Protein AF-A0A482VIM5-F1 (afdb_monomer)

Solvent-accessible surface area (backbone atoms only — not comparable to full-atom values): 12472 Å² total; per-residue (Å²): 86,72,66,70,59,47,51,58,53,45,69,74,50,51,94,56,91,56,100,85,61,50,75,65,53,58,56,48,36,34,55,45,54,33,49,38,37,77,67,70,37,64,75,55,42,55,53,26,41,55,45,48,52,31,32,75,70,68,77,38,84,63,56,76,77,43,42,52,31,30,50,25,32,35,23,46,75,50,45,68,68,40,47,54,51,49,51,51,49,38,73,69,46,85,52,65,69,57,31,55,44,42,51,36,24,53,22,47,41,76,51,66,70,57,40,52,50,49,51,56,47,28,73,33,93,90,32,56,78,85,51,22,50,52,25,42,45,32,21,25,76,39,79,70,30,25,59,50,39,37,51,52,45,63,79,40,36,68,61,49,60,74,74,33,68,54,70,63,37,39,50,40,50,36,57,47,57,27,82,45,54,36,64,70,56,25,52,51,55,50,52,54,55,73,78,46,93,49,88,79,32,58,70,46,52,53,51,16,37,51,41,6,46,51,40,25,54,48,49,70,71,42,46,66,63,52,49,56,52,54,76,74,85

InterPro domains:
  IPR024571 ERAP1-like C-terminal domain [PF11838] (1-213)
  IPR050344 Peptidase M1 family aminopeptidases [PTHR11533] (1-230)

Nearest PDB structures (foldseek):
  8sw1-assembly1_A  TM=9.736E-01  e=1.780E-15  Homo sapiens
  7u0l-assembly1_A  TM=8.927E-01  e=1.364E-09  Canis lupus familiaris
  5lg6-assembly1_A  TM=8.865E-01  e=4.989E-09  Sus scrofa
  6u7g-assembly2_B  TM=9.019E-01  e=1.020E-08  Homo sapiens
  7vpq-assembly3_E  TM=8.881E-01  e=8.532E-09  Homo sapiens

Organism: Asbolus verrucosus (NCBI:txid1661398)

Structure (mmCIF, N/CA/C/O backbone):
data_AF-A0A482VIM5-F1
#
_entry.id   AF-A0A482VIM5-F1
#
loop_
_atom_site.group_PDB
_atom_site.id
_atom_site.type_symbol
_atom_site.label_atom_id
_atom_site.label_alt_id
_atom_site.label_comp_id
_atom_site.label_asym_id
_atom_site.label_entity_id
_atom_site.label_seq_id
_atom_site.pdbx_PDB_ins_code
_atom_site.Cartn_x
_atom_site.Cartn_y
_atom_site.Cartn_z
_atom_site.occupancy
_atom_site.B_iso_or_equiv
_atom_site.auth_seq_id
_atom_site.auth_comp_id
_atom_site.auth_asym_id
_atom_site.auth_atom_id
_atom_site.pdbx_PDB_model_num
ATOM 1 N N . TYR A 1 1 ? -5.470 18.046 -13.014 1.00 89.88 1 TYR A N 1
ATOM 2 C CA . TYR A 1 1 ? -4.361 18.569 -12.188 1.00 89.88 1 TYR A CA 1
ATOM 3 C C . TYR A 1 1 ? -3.073 17.710 -12.071 1.00 89.88 1 TYR A C 1
ATOM 5 O O . TYR A 1 1 ? -2.150 17.946 -12.843 1.00 89.88 1 TYR A O 1
ATOM 13 N N . GLN A 1 2 ? -2.940 16.724 -11.155 1.00 92.69 2 GLN A N 1
ATOM 14 C CA . GLN A 1 2 ? -1.627 16.125 -10.770 1.00 92.69 2 GLN A CA 1
ATOM 15 C C . GLN A 1 2 ? -0.789 15.551 -11.933 1.00 92.69 2 GLN A C 1
ATOM 17 O O . GLN A 1 2 ? 0.408 15.835 -12.012 1.00 92.69 2 GLN A O 1
ATOM 22 N N . LYS A 1 3 ? -1.408 14.810 -12.871 1.00 92.50 3 LYS A N 1
ATOM 23 C CA . LYS A 1 3 ? -0.716 14.275 -14.065 1.00 92.50 3 LYS A CA 1
ATOM 24 C C . LYS A 1 3 ? 0.039 15.369 -14.827 1.00 92.50 3 LYS A C 1
ATOM 26 O O . LYS A 1 3 ? 1.185 15.174 -15.209 1.00 92.50 3 LYS A O 1
ATOM 31 N N . LYS A 1 4 ? -0.570 16.548 -15.004 1.00 90.62 4 LYS A N 1
ATOM 32 C CA . LYS A 1 4 ? 0.009 17.677 -15.757 1.00 90.62 4 LYS A CA 1
ATOM 33 C C . LYS A 1 4 ? 1.325 18.162 -15.145 1.00 90.62 4 LYS A C 1
ATOM 35 O O . LYS A 1 4 ? 2.259 18.470 -15.881 1.00 90.62 4 LYS A O 1
ATOM 40 N N . ILE A 1 5 ? 1.405 18.216 -13.816 1.00 93.19 5 ILE A N 1
ATOM 41 C CA . ILE A 1 5 ? 2.611 18.632 -13.088 1.00 93.19 5 ILE A CA 1
ATOM 42 C C . ILE A 1 5 ? 3.679 17.543 -13.197 1.00 93.19 5 ILE A C 1
ATOM 44 O O . ILE A 1 5 ? 4.803 17.807 -13.624 1.00 93.19 5 ILE A O 1
ATOM 48 N N . LEU A 1 6 ? 3.309 16.303 -12.879 1.00 95.62 6 LEU A N 1
ATOM 49 C CA . LEU A 1 6 ? 4.250 15.187 -12.810 1.00 95.62 6 LEU A CA 1
ATOM 50 C C . LEU A 1 6 ? 4.812 14.794 -14.178 1.00 95.62 6 LEU A C 1
ATOM 52 O O . LEU A 1 6 ? 5.992 14.472 -14.265 1.00 95.62 6 LEU A O 1
ATOM 56 N N . LYS A 1 7 ? 4.037 14.908 -15.265 1.00 93.69 7 LYS A N 1
ATOM 57 C CA . LYS A 1 7 ? 4.536 14.641 -16.624 1.00 93.69 7 LYS A CA 1
ATOM 58 C C . LYS A 1 7 ? 5.677 15.576 -17.022 1.00 93.69 7 LYS A C 1
ATOM 60 O O . LYS A 1 7 ? 6.584 15.141 -17.724 1.00 93.69 7 LYS A O 1
ATOM 65 N N . LYS A 1 8 ? 5.686 16.837 -16.567 1.00 93.56 8 LYS A N 1
ATOM 66 C CA . LYS A 1 8 ? 6.816 17.752 -16.820 1.00 93.56 8 LYS A CA 1
ATOM 67 C C . LYS A 1 8 ? 8.091 17.249 -16.143 1.00 93.56 8 LYS A C 1
ATOM 69 O O . LYS A 1 8 ? 9.146 17.217 -16.769 1.00 93.56 8 LYS A O 1
ATOM 74 N N . VAL A 1 9 ? 7.974 16.812 -14.889 1.00 94.00 9 VAL A N 1
ATOM 75 C CA . VAL A 1 9 ? 9.102 16.270 -14.120 1.00 94.00 9 VAL A CA 1
ATOM 76 C C . VAL A 1 9 ? 9.577 14.945 -14.719 1.00 94.00 9 VAL A C 1
ATOM 78 O O . VAL A 1 9 ? 10.769 14.776 -14.953 1.00 94.00 9 VAL A O 1
ATOM 81 N N . SER A 1 10 ? 8.652 14.047 -15.062 1.00 93.31 10 SER A N 1
ATOM 82 C CA . SER A 1 10 ? 8.965 12.757 -15.683 1.00 93.31 10 SER A CA 1
ATOM 83 C C . SER A 1 10 ? 9.668 12.909 -17.031 1.00 93.31 10 SER A C 1
ATOM 85 O O . SER A 1 10 ? 10.590 12.152 -17.310 1.00 93.31 10 SER A O 1
ATOM 87 N N . LYS A 1 11 ? 9.285 13.897 -17.854 1.00 92.12 11 LYS A N 1
ATOM 88 C CA . LYS A 1 11 ? 9.976 14.194 -19.120 1.00 92.12 11 LYS A CA 1
ATOM 89 C C . LYS A 1 11 ? 11.421 14.647 -18.907 1.00 92.12 11 LYS A C 1
ATOM 91 O O . LYS A 1 11 ? 12.278 14.296 -19.706 1.00 92.12 11 LYS A O 1
ATOM 96 N N . ARG A 1 12 ? 11.691 15.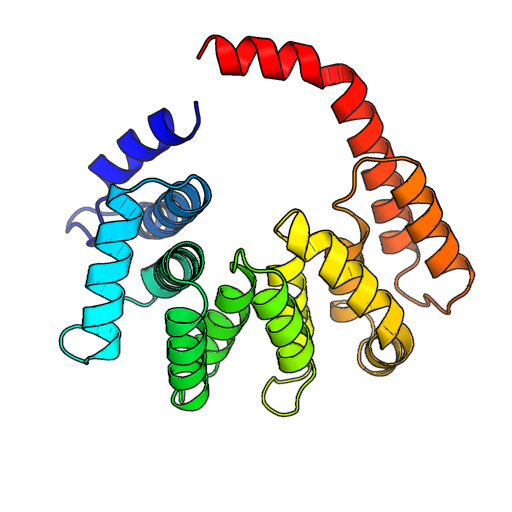407 -17.839 1.00 92.06 12 ARG A N 1
ATOM 97 C CA . ARG A 1 12 ? 13.051 15.839 -17.479 1.00 92.06 12 ARG A CA 1
ATOM 98 C C . ARG A 1 12 ? 13.902 14.678 -16.961 1.00 92.06 12 ARG A C 1
ATOM 100 O O . ARG A 1 12 ? 15.071 14.592 -17.310 1.00 92.06 12 ARG A O 1
ATOM 107 N N . LEU A 1 13 ? 13.334 13.828 -16.104 1.00 92.44 13 LEU A N 1
ATOM 108 C CA . LEU A 1 13 ? 14.076 12.761 -15.419 1.00 92.44 13 LEU A CA 1
ATOM 109 C C . LEU A 1 13 ? 14.264 11.501 -16.265 1.00 92.44 13 LEU A C 1
ATOM 111 O O . LEU A 1 13 ? 15.267 10.806 -16.101 1.00 92.44 13 LEU A O 1
ATOM 115 N N . GLY A 1 14 ? 13.289 11.193 -17.124 1.00 91.31 14 GLY A N 1
ATOM 116 C CA . GLY A 1 14 ? 13.240 9.952 -17.888 1.00 91.31 14 GLY A CA 1
ATOM 117 C C . GLY A 1 14 ? 13.226 8.696 -17.009 1.00 91.31 14 GLY A C 1
ATOM 118 O O . GLY A 1 14 ? 13.147 8.750 -15.782 1.00 91.31 14 GLY A O 1
ATOM 119 N N . TRP A 1 15 ? 13.321 7.544 -17.666 1.00 91.50 15 TRP A N 1
ATOM 120 C CA . TRP A 1 15 ? 13.377 6.234 -17.011 1.00 91.50 15 TRP A CA 1
ATOM 121 C C . TRP A 1 15 ? 14.797 5.704 -16.804 1.00 91.50 15 TRP A C 1
ATOM 123 O O . TRP A 1 15 ? 14.980 4.697 -16.129 1.00 91.50 15 TRP A O 1
ATOM 133 N N . ASN A 1 16 ? 15.795 6.346 -17.406 1.00 89.88 16 ASN A N 1
ATOM 134 C CA . ASN A 1 16 ? 17.189 5.939 -17.299 1.00 89.88 16 ASN A CA 1
ATOM 135 C C . ASN A 1 16 ? 17.974 7.011 -16.543 1.00 89.88 16 ASN A C 1
ATOM 137 O O . ASN A 1 16 ? 17.682 8.198 -16.730 1.00 89.88 16 ASN A O 1
ATOM 141 N N . PRO A 1 17 ? 18.972 6.612 -15.739 1.00 84.81 17 PRO A N 1
ATOM 142 C CA . PRO A 1 17 ? 19.919 7.549 -15.168 1.00 84.81 17 PRO A CA 1
ATOM 143 C C . PRO A 1 17 ? 20.561 8.419 -16.249 1.00 84.81 17 PRO A C 1
ATOM 145 O O . PRO A 1 17 ? 20.957 7.914 -17.302 1.00 84.81 17 PRO A O 1
ATOM 148 N N . ASN A 1 18 ? 20.669 9.722 -16.001 1.00 82.62 18 ASN A N 1
ATOM 149 C CA . ASN A 1 18 ? 21.441 10.623 -16.848 1.00 82.62 18 A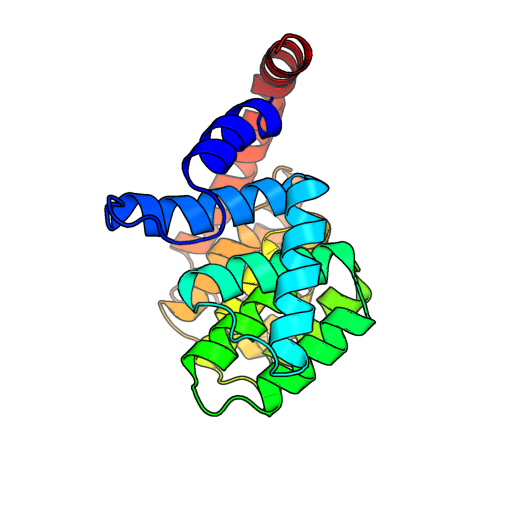SN A CA 1
ATOM 150 C C . ASN A 1 18 ? 22.828 10.875 -16.230 1.00 82.62 18 ASN A C 1
ATOM 152 O O . ASN A 1 18 ? 22.994 10.866 -15.015 1.00 82.62 18 ASN A O 1
ATOM 156 N N . SER A 1 19 ? 23.845 11.105 -17.064 1.00 79.44 19 SER A N 1
ATOM 157 C CA . SER A 1 19 ? 25.243 11.232 -16.614 1.00 79.44 19 SER A CA 1
ATOM 158 C C . SER A 1 19 ? 25.524 12.460 -15.741 1.00 79.44 19 SER A C 1
ATOM 160 O O . SER A 1 19 ? 26.595 12.553 -15.149 1.00 79.44 19 SER A O 1
ATOM 162 N N . LYS A 1 20 ? 24.581 13.405 -15.664 1.00 85.69 20 LYS A N 1
ATOM 163 C CA . LYS A 1 20 ? 24.666 14.621 -14.846 1.00 85.69 20 LYS A CA 1
ATOM 164 C C . LYS A 1 20 ? 23.668 14.603 -13.683 1.00 85.69 20 LYS A C 1
ATOM 166 O O . LYS A 1 20 ? 23.418 15.653 -13.094 1.00 85.69 20 LYS A O 1
ATOM 171 N N . GLU A 1 21 ? 23.063 13.455 -13.379 1.00 87.94 21 GLU A N 1
ATOM 172 C CA . GLU A 1 21 ? 21.992 13.391 -12.393 1.00 87.94 21 GLU A CA 1
ATOM 173 C C . GLU A 1 21 ? 22.518 13.371 -10.975 1.00 87.94 21 GLU A C 1
ATOM 175 O O . GLU A 1 21 ? 23.527 12.738 -10.666 1.00 87.94 21 GLU A O 1
ATOM 180 N N . THR A 1 22 ? 21.801 14.062 -10.097 1.00 90.94 22 THR A N 1
ATOM 181 C CA . THR A 1 22 ? 22.078 14.002 -8.668 1.00 90.94 22 THR A CA 1
ATOM 182 C C . THR A 1 22 ? 21.433 12.759 -8.061 1.00 90.94 22 THR A C 1
ATOM 184 O O . THR A 1 22 ? 20.439 12.244 -8.573 1.00 90.94 22 THR A O 1
ATOM 187 N N . HIS A 1 23 ? 21.919 12.327 -6.896 1.00 88.88 23 HIS A N 1
ATOM 188 C CA . HIS A 1 23 ? 21.252 11.275 -6.120 1.00 88.88 23 HIS A CA 1
ATOM 189 C C . HIS A 1 23 ? 19.766 11.597 -5.850 1.00 88.88 23 HIS A C 1
ATOM 191 O O . HIS A 1 23 ? 18.910 10.712 -5.881 1.00 88.88 23 HIS A O 1
ATOM 197 N N . LEU A 1 24 ? 19.439 12.879 -5.644 1.00 91.75 24 LEU A N 1
ATOM 198 C CA . LEU A 1 24 ? 18.063 13.333 -5.441 1.00 91.75 24 LEU A CA 1
ATOM 199 C C . LEU A 1 24 ? 17.200 13.182 -6.701 1.00 91.75 24 LEU A C 1
ATOM 201 O O . LEU A 1 24 ? 16.014 12.884 -6.576 1.00 91.75 24 LEU A O 1
ATOM 205 N N . ASP A 1 25 ? 17.765 13.338 -7.903 1.00 92.50 25 ASP A N 1
ATOM 206 C CA . ASP A 1 25 ? 17.041 13.086 -9.154 1.00 92.50 25 ASP A CA 1
ATOM 207 C C . ASP A 1 25 ? 16.693 11.598 -9.306 1.00 92.50 25 ASP A C 1
ATOM 209 O O . ASP A 1 25 ? 15.575 11.275 -9.716 1.00 92.50 25 ASP A O 1
ATOM 213 N N . THR A 1 26 ? 17.595 10.692 -8.911 1.00 89.31 26 THR A N 1
ATOM 214 C CA . THR A 1 26 ? 17.334 9.243 -8.902 1.00 89.31 26 THR A CA 1
ATOM 215 C C . THR A 1 26 ? 16.182 8.893 -7.954 1.00 89.31 26 THR A C 1
ATOM 217 O O . THR A 1 26 ? 15.240 8.203 -8.349 1.00 89.31 26 THR A O 1
ATOM 220 N N . LEU A 1 27 ? 16.189 9.427 -6.726 1.00 90.12 27 LEU A N 1
ATOM 221 C CA . LEU A 1 27 ? 15.091 9.223 -5.772 1.00 90.12 27 LEU A CA 1
ATOM 222 C C . LEU A 1 27 ? 13.772 9.822 -6.284 1.00 90.12 27 LEU A C 1
ATOM 224 O O . LEU A 1 27 ? 12.715 9.189 -6.206 1.00 90.12 27 LEU A O 1
ATOM 228 N N . LEU A 1 28 ? 13.826 11.031 -6.852 1.00 93.06 28 LEU A N 1
ATOM 229 C CA . LEU A 1 28 ? 12.654 11.713 -7.391 1.00 93.06 28 LEU A CA 1
ATOM 230 C C . LEU A 1 28 ? 12.044 10.950 -8.574 1.00 93.06 28 LEU A C 1
ATOM 232 O O . LEU A 1 28 ? 10.818 10.910 -8.690 1.00 93.06 28 LEU A O 1
ATOM 236 N N . ARG A 1 29 ? 12.858 10.308 -9.422 1.00 94.06 29 ARG A N 1
ATOM 237 C CA . ARG A 1 29 ? 12.384 9.489 -10.549 1.00 94.06 29 ARG A CA 1
ATOM 238 C C . ARG A 1 29 ? 11.442 8.391 -10.073 1.00 94.06 29 ARG A C 1
ATOM 240 O O . ARG A 1 29 ? 10.313 8.319 -10.555 1.00 94.06 29 ARG A O 1
ATOM 247 N N . GLY A 1 30 ? 11.874 7.575 -9.110 1.00 90.25 30 GLY A N 1
ATOM 248 C CA . GLY A 1 30 ? 11.055 6.485 -8.574 1.00 90.25 30 GLY A CA 1
ATOM 249 C C . GLY A 1 30 ? 9.725 6.985 -7.997 1.00 90.25 30 GLY A C 1
ATOM 250 O O . GLY A 1 30 ? 8.670 6.408 -8.270 1.00 90.25 30 GLY A O 1
ATOM 251 N N . LEU A 1 31 ? 9.755 8.110 -7.272 1.00 91.69 31 LEU A N 1
ATOM 252 C CA . LEU A 1 31 ? 8.557 8.738 -6.703 1.00 91.69 31 LEU A CA 1
ATOM 253 C C . LEU A 1 31 ? 7.588 9.244 -7.782 1.00 91.69 31 LEU A C 1
ATOM 255 O O . LEU A 1 31 ? 6.384 8.992 -7.699 1.00 91.69 31 LEU A O 1
ATOM 259 N N . VAL A 1 32 ? 8.098 9.943 -8.800 1.00 94.56 32 VAL A N 1
ATOM 260 C CA . VAL A 1 32 ? 7.284 10.517 -9.883 1.00 94.56 32 VAL A CA 1
ATOM 261 C C . VAL A 1 32 ? 6.661 9.421 -10.739 1.00 94.56 32 VAL A C 1
ATOM 263 O O . VAL A 1 32 ? 5.457 9.475 -10.989 1.00 94.56 32 VAL A O 1
ATOM 266 N N . LEU A 1 33 ? 7.441 8.416 -11.145 1.00 92.94 33 LEU A N 1
ATOM 267 C CA . LEU A 1 33 ? 6.947 7.287 -11.938 1.00 92.94 33 LEU A CA 1
ATOM 268 C C . LEU A 1 33 ? 5.907 6.482 -11.158 1.00 92.94 33 LEU A C 1
ATOM 270 O O . LEU A 1 33 ? 4.818 6.214 -11.666 1.00 92.94 33 LEU A O 1
ATOM 274 N N . GLY A 1 34 ? 6.190 6.187 -9.884 1.00 90.69 34 GLY A N 1
ATOM 275 C CA . GLY A 1 34 ? 5.228 5.539 -9.000 1.00 90.69 34 GLY A CA 1
ATOM 276 C C . GLY A 1 34 ? 3.928 6.336 -8.898 1.00 90.69 34 GLY A C 1
ATOM 277 O O . GLY A 1 34 ? 2.844 5.768 -8.997 1.00 90.69 34 GLY A O 1
ATOM 278 N N . ARG A 1 35 ? 3.998 7.666 -8.763 1.00 94.06 35 ARG A N 1
ATOM 279 C CA . ARG A 1 35 ? 2.794 8.499 -8.668 1.00 94.06 35 ARG A CA 1
ATOM 280 C C . ARG A 1 35 ? 2.029 8.614 -9.988 1.00 94.06 35 ARG A C 1
ATOM 282 O O . ARG A 1 35 ? 0.803 8.607 -9.952 1.00 94.06 35 ARG A O 1
ATOM 289 N N . LEU A 1 36 ? 2.709 8.702 -11.130 1.00 94.31 36 LEU A N 1
ATOM 290 C CA . LEU A 1 36 ? 2.068 8.702 -12.453 1.00 94.31 36 LEU A CA 1
ATOM 291 C C . LEU A 1 36 ? 1.313 7.397 -12.720 1.00 94.31 36 LEU A C 1
ATOM 293 O O . LEU A 1 36 ? 0.206 7.431 -13.251 1.00 94.31 36 LEU A O 1
ATOM 297 N N . SER A 1 37 ? 1.852 6.278 -12.248 1.00 89.69 37 SER A N 1
ATOM 298 C CA . SER A 1 37 ? 1.180 4.980 -12.250 1.00 89.69 37 SER A CA 1
ATOM 299 C C . SER A 1 37 ? -0.107 4.959 -11.417 1.00 89.69 37 SER A C 1
ATOM 301 O O . SER A 1 37 ? -1.152 4.519 -11.892 1.00 89.69 37 SER A O 1
ATOM 303 N N . TRP A 1 38 ? -0.100 5.530 -10.206 1.00 89.81 38 TRP A N 1
ATOM 304 C CA . TRP A 1 38 ? -1.328 5.692 -9.408 1.00 89.81 38 TRP A CA 1
ATOM 305 C C . TRP A 1 38 ? -2.392 6.555 -10.083 1.00 89.81 38 TRP A C 1
ATOM 307 O O . TRP A 1 38 ? -3.567 6.452 -9.734 1.00 89.81 38 TRP A O 1
ATOM 317 N N . LEU A 1 39 ? -1.983 7.411 -11.016 1.00 92.88 39 LEU A N 1
ATOM 318 C CA . LEU A 1 39 ? -2.880 8.283 -11.748 1.00 92.88 39 LEU A CA 1
ATOM 319 C C . LEU A 1 39 ? -3.405 7.648 -13.042 1.00 92.88 39 LEU A C 1
ATOM 321 O O . LEU A 1 39 ? -4.284 8.255 -13.634 1.00 92.88 39 LEU A O 1
ATOM 325 N N . ASP A 1 40 ? -2.936 6.480 -13.483 1.00 92.06 40 ASP A N 1
ATOM 326 C CA . ASP A 1 40 ? -3.243 5.900 -14.805 1.00 92.06 40 ASP A CA 1
ATOM 327 C C . ASP A 1 40 ? -2.693 6.738 -15.966 1.00 92.06 40 ASP A C 1
ATOM 329 O O . ASP A 1 40 ? -3.432 7.229 -16.818 1.00 92.06 40 ASP A O 1
ATOM 333 N N . ASP A 1 41 ? -1.395 7.040 -15.944 1.00 94.88 41 ASP A N 1
ATOM 334 C CA . ASP A 1 41 ? -0.713 7.606 -17.111 1.00 94.88 41 ASP A CA 1
ATOM 335 C C . ASP A 1 41 ? -0.268 6.491 -18.070 1.00 94.88 41 ASP A C 1
ATOM 337 O O . ASP A 1 41 ? 0.654 5.742 -17.752 1.00 94.88 41 ASP A O 1
ATOM 341 N N . ASP A 1 42 ? -0.892 6.426 -19.249 1.00 94.56 42 ASP A N 1
ATOM 342 C CA . ASP A 1 42 ? -0.701 5.343 -20.228 1.00 94.56 42 ASP A CA 1
ATOM 343 C C . ASP A 1 42 ? 0.767 5.169 -20.631 1.00 94.56 42 ASP A C 1
ATOM 345 O O . ASP A 1 42 ? 1.310 4.074 -20.536 1.00 94.56 42 ASP A O 1
ATOM 349 N N . SER A 1 43 ? 1.469 6.268 -20.935 1.00 94.50 43 SER A N 1
ATOM 350 C CA . SER A 1 43 ? 2.893 6.213 -21.295 1.00 94.50 43 SER A CA 1
ATOM 351 C C . SER A 1 43 ? 3.787 5.658 -20.183 1.00 94.50 43 SER A C 1
ATOM 353 O O . SER A 1 43 ? 4.826 5.060 -20.452 1.00 94.50 43 SER A O 1
ATOM 355 N N . THR A 1 44 ? 3.404 5.862 -18.919 1.00 95.19 44 THR A N 1
ATOM 356 C CA . THR A 1 44 ? 4.120 5.286 -17.776 1.00 95.19 44 THR A CA 1
ATOM 357 C C . THR A 1 44 ? 3.816 3.793 -17.644 1.00 95.19 44 THR A C 1
ATOM 359 O O . THR A 1 44 ? 4.711 3.021 -17.310 1.00 95.19 44 THR A O 1
ATOM 362 N N . ILE A 1 45 ? 2.572 3.384 -17.909 1.00 96.25 45 ILE A N 1
ATOM 363 C CA . ILE A 1 45 ? 2.136 1.984 -17.854 1.00 96.25 45 ILE A CA 1
ATOM 364 C C . ILE A 1 45 ? 2.810 1.161 -18.955 1.00 96.25 45 ILE A C 1
ATOM 366 O O . ILE A 1 45 ? 3.419 0.142 -18.640 1.00 96.25 45 ILE A O 1
ATOM 370 N N . GLU A 1 46 ? 2.771 1.628 -20.202 1.00 96.62 46 GLU A N 1
ATOM 371 C CA . GLU A 1 46 ? 3.368 0.947 -21.359 1.00 96.62 46 GLU A CA 1
ATOM 372 C C . GLU A 1 46 ? 4.873 0.714 -21.161 1.00 96.62 46 GLU A C 1
ATOM 374 O O . GLU A 1 46 ? 5.388 -0.389 -21.351 1.00 96.62 46 GLU A O 1
ATOM 379 N N . GLU A 1 47 ? 5.597 1.739 -20.705 1.00 96.56 47 GLU A N 1
ATOM 380 C CA . GLU A 1 47 ? 7.036 1.634 -20.463 1.00 96.56 47 GLU A CA 1
ATOM 381 C C . GLU A 1 47 ? 7.360 0.736 -19.256 1.00 96.56 47 GLU A C 1
ATOM 383 O O . GLU A 1 47 ? 8.349 -0.003 -19.287 1.00 96.56 47 GLU A O 1
ATOM 388 N N . ALA A 1 48 ? 6.526 0.750 -18.209 1.00 96.81 48 ALA A N 1
ATOM 389 C CA . ALA A 1 48 ? 6.654 -0.186 -17.093 1.00 96.81 48 ALA A CA 1
ATOM 390 C C . ALA A 1 48 ? 6.461 -1.635 -17.561 1.00 96.81 48 ALA A C 1
ATOM 392 O O . ALA A 1 48 ? 7.274 -2.490 -17.220 1.00 96.81 48 ALA A O 1
ATOM 393 N N . GLN A 1 49 ? 5.427 -1.902 -18.365 1.00 97.06 49 GLN A N 1
ATOM 394 C CA . GLN A 1 49 ? 5.140 -3.227 -18.920 1.00 97.06 49 GLN A CA 1
ATOM 395 C C . GLN A 1 49 ? 6.310 -3.733 -19.758 1.00 97.06 49 GLN A C 1
ATOM 397 O O . GLN A 1 49 ? 6.866 -4.785 -19.450 1.00 97.06 49 GLN A O 1
ATOM 402 N N . ARG A 1 50 ? 6.786 -2.925 -20.713 1.00 97.31 50 ARG A N 1
ATOM 403 C CA . ARG A 1 50 ? 7.936 -3.268 -21.560 1.00 97.31 50 ARG A CA 1
ATOM 404 C C . ARG A 1 50 ? 9.175 -3.633 -20.739 1.00 97.31 50 ARG A C 1
ATOM 406 O O . ARG A 1 50 ? 9.856 -4.615 -21.030 1.00 97.31 50 ARG A O 1
ATOM 413 N N . ARG A 1 51 ? 9.496 -2.845 -19.705 1.00 97.00 51 ARG A N 1
ATOM 414 C CA . ARG A 1 51 ? 10.658 -3.111 -18.839 1.00 97.00 51 ARG A CA 1
ATOM 415 C C . ARG A 1 51 ? 10.452 -4.306 -17.919 1.00 97.00 51 ARG A C 1
ATOM 417 O O . ARG A 1 51 ? 11.414 -5.010 -17.628 1.00 97.00 51 ARG A O 1
ATOM 424 N N . PHE A 1 52 ? 9.236 -4.516 -17.431 1.00 97.50 52 PHE A N 1
ATOM 425 C CA . PHE A 1 52 ? 8.899 -5.665 -16.602 1.00 97.50 52 PHE A CA 1
ATOM 426 C C . PHE A 1 52 ? 9.004 -6.967 -17.394 1.00 97.50 52 PHE A C 1
ATOM 428 O O . PHE A 1 52 ? 9.649 -7.899 -16.930 1.00 97.50 52 PHE A O 1
ATOM 435 N N . GLU A 1 53 ? 8.463 -7.010 -18.609 1.00 97.00 53 GLU A N 1
ATOM 436 C CA . GLU A 1 53 ? 8.575 -8.160 -19.511 1.00 97.00 53 GLU A CA 1
ATOM 437 C C . GLU A 1 53 ? 10.037 -8.477 -19.833 1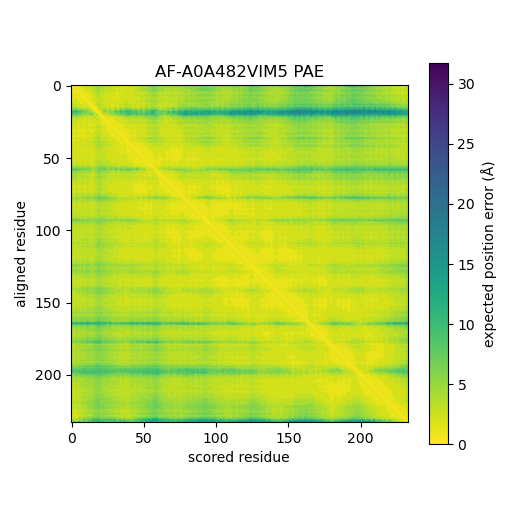.00 97.00 53 GLU A C 1
ATOM 439 O O . GLU A 1 53 ? 10.461 -9.626 -19.702 1.00 97.00 53 GLU A O 1
ATOM 444 N N . ALA A 1 54 ? 10.831 -7.450 -20.158 1.00 97.12 54 ALA A N 1
ATOM 445 C CA . ALA A 1 54 ? 12.267 -7.592 -20.387 1.00 97.12 54 ALA A CA 1
ATOM 446 C C . ALA A 1 54 ? 13.031 -8.086 -19.140 1.00 97.12 54 ALA A C 1
ATOM 448 O O . ALA A 1 54 ? 14.050 -8.770 -19.248 1.00 97.12 54 ALA A O 1
ATOM 449 N N . HIS A 1 55 ? 12.540 -7.760 -17.944 1.00 96.44 55 HIS A N 1
ATOM 450 C CA . HIS A 1 55 ? 13.110 -8.252 -16.697 1.00 96.44 55 HIS A CA 1
ATOM 451 C C . HIS A 1 55 ? 12.745 -9.711 -16.429 1.00 96.44 55 HIS A C 1
ATOM 453 O O . HIS A 1 55 ? 13.621 -10.504 -16.091 1.00 96.44 55 HIS A O 1
ATOM 459 N N . VAL A 1 56 ? 11.475 -10.071 -16.621 1.00 95.56 56 VAL A N 1
ATOM 460 C CA . VAL A 1 56 ? 10.952 -11.427 -16.406 1.00 95.56 56 VAL A CA 1
ATOM 461 C C . VAL A 1 56 ? 11.580 -12.423 -17.381 1.00 95.56 56 VAL A C 1
ATOM 463 O O . VAL A 1 56 ? 11.946 -13.524 -16.979 1.00 95.56 56 VAL A O 1
ATOM 466 N N . ASN A 1 57 ? 11.766 -12.039 -18.646 1.00 94.81 57 ASN A N 1
ATOM 467 C CA . ASN A 1 57 ? 12.390 -12.895 -19.658 1.00 94.81 57 ASN A CA 1
ATOM 468 C C . ASN A 1 57 ? 13.933 -12.898 -19.601 1.00 94.81 57 ASN A C 1
ATOM 470 O O . ASN A 1 57 ? 14.573 -13.504 -20.456 1.00 94.81 57 ASN A O 1
ATOM 474 N N . SER A 1 58 ? 14.531 -12.224 -18.611 1.00 92.88 58 SER A N 1
ATOM 475 C CA . SER A 1 58 ? 15.985 -12.087 -18.437 1.00 92.88 58 SER A CA 1
ATOM 476 C C . SER A 1 58 ? 16.734 -11.428 -19.609 1.00 92.88 58 SER A C 1
ATOM 478 O O . SER A 1 58 ? 17.955 -11.541 -19.687 1.00 92.88 58 SER A O 1
ATOM 480 N N . SER A 1 59 ? 16.049 -10.704 -20.502 1.00 92.75 59 SER A N 1
ATOM 481 C CA . SER A 1 59 ? 16.709 -9.939 -21.575 1.00 92.75 59 SER A CA 1
ATOM 482 C C . SER A 1 59 ? 17.350 -8.648 -21.063 1.00 92.75 59 SER A C 1
ATOM 484 O O . SER A 1 59 ? 18.398 -8.239 -21.561 1.00 92.75 59 SER A O 1
ATOM 486 N N . GLN A 1 60 ? 16.751 -8.007 -20.055 1.00 92.94 60 GLN A N 1
ATOM 487 C CA . GLN A 1 60 ? 17.289 -6.801 -19.438 1.00 92.94 60 GLN A CA 1
ATOM 488 C C . GLN A 1 60 ? 16.906 -6.706 -17.960 1.00 92.94 60 GLN A C 1
ATOM 490 O O . GLN A 1 60 ? 15.734 -6.644 -17.600 1.00 92.94 60 GLN A O 1
ATOM 495 N N . THR A 1 61 ? 17.901 -6.595 -17.081 1.00 92.88 61 THR A N 1
ATOM 496 C CA . THR A 1 61 ? 17.651 -6.422 -15.646 1.00 92.88 61 THR A CA 1
ATOM 497 C C . THR A 1 61 ? 17.039 -5.056 -15.350 1.00 92.88 61 THR A C 1
ATOM 499 O O . THR A 1 61 ? 17.634 -4.020 -15.653 1.00 92.88 61 THR A O 1
ATOM 502 N N . LEU A 1 62 ? 15.877 -5.044 -14.690 1.00 93.75 62 LEU A N 1
ATOM 503 C CA . LEU A 1 62 ? 15.278 -3.810 -14.199 1.00 93.75 62 LEU A CA 1
ATOM 504 C C . LEU A 1 62 ? 16.103 -3.257 -13.016 1.00 93.75 62 LEU A C 1
ATOM 506 O O . LEU A 1 62 ? 16.320 -3.992 -12.040 1.00 93.75 62 LEU A O 1
ATOM 510 N N . PRO A 1 63 ? 16.545 -1.984 -13.067 1.00 91.50 63 PRO A N 1
ATOM 511 C CA . PRO A 1 63 ? 17.266 -1.340 -11.973 1.00 91.50 63 PRO A CA 1
ATOM 512 C C . PRO A 1 63 ? 16.487 -1.367 -10.654 1.00 91.50 63 PRO A C 1
ATOM 514 O O . PRO A 1 63 ? 15.269 -1.173 -10.641 1.00 91.50 63 PRO A O 1
ATOM 517 N N . ALA A 1 64 ? 17.190 -1.619 -9.546 1.00 90.62 64 ALA A N 1
ATOM 518 C CA . ALA A 1 64 ? 16.599 -1.830 -8.221 1.00 90.62 64 ALA A CA 1
ATOM 519 C C . ALA A 1 64 ? 15.722 -0.654 -7.746 1.00 90.62 64 ALA A C 1
ATOM 521 O O . ALA A 1 64 ? 14.648 -0.870 -7.183 1.00 90.62 64 ALA A O 1
ATOM 522 N N . ASP A 1 65 ? 16.142 0.577 -8.034 1.00 88.25 65 ASP A N 1
ATOM 523 C CA . ASP A 1 65 ? 15.440 1.829 -7.731 1.00 88.25 65 ASP A CA 1
ATOM 524 C C . ASP A 1 65 ? 14.089 1.956 -8.458 1.00 88.25 65 ASP A C 1
ATOM 526 O O . ASP A 1 65 ? 13.165 2.600 -7.958 1.00 88.25 65 ASP A O 1
ATOM 530 N N . LEU A 1 66 ? 13.936 1.291 -9.607 1.00 92.25 66 LEU A N 1
ATOM 531 C CA . LEU A 1 66 ? 12.718 1.323 -10.418 1.00 92.25 66 LEU A CA 1
ATOM 532 C C . LEU A 1 66 ? 11.777 0.148 -10.158 1.00 92.25 66 LEU A C 1
ATOM 534 O O . LEU A 1 66 ? 10.589 0.253 -10.466 1.00 92.25 66 LEU A O 1
ATOM 538 N N . ARG A 1 67 ? 12.264 -0.958 -9.583 1.00 94.75 67 ARG A N 1
ATOM 539 C CA . ARG A 1 67 ? 11.474 -2.191 -9.417 1.00 94.75 67 ARG A CA 1
ATOM 540 C C . ARG A 1 67 ? 10.180 -1.967 -8.647 1.00 94.75 67 ARG A C 1
ATOM 542 O O . ARG A 1 67 ? 9.125 -2.373 -9.114 1.00 94.75 67 ARG A O 1
ATOM 549 N N . SER A 1 68 ? 10.228 -1.251 -7.522 1.00 93.31 68 SER A N 1
ATOM 550 C CA . SER A 1 68 ? 9.028 -0.981 -6.711 1.00 93.31 68 SER A CA 1
ATOM 551 C C . SER A 1 68 ? 7.959 -0.213 -7.496 1.00 93.31 68 SER A C 1
ATOM 553 O O . SER A 1 68 ? 6.786 -0.583 -7.472 1.00 93.31 68 SER A O 1
ATOM 555 N N . ALA A 1 69 ? 8.357 0.833 -8.229 1.00 93.38 69 ALA A N 1
ATOM 556 C CA . ALA A 1 69 ? 7.435 1.596 -9.066 1.00 93.38 69 ALA A CA 1
ATOM 557 C C . ALA A 1 69 ? 6.898 0.736 -10.219 1.00 93.38 69 ALA A C 1
ATOM 559 O O . ALA A 1 69 ? 5.690 0.702 -10.446 1.00 93.38 69 ALA A O 1
ATOM 560 N N . CYS A 1 70 ? 7.772 -0.001 -10.902 1.00 96.44 70 CYS A N 1
ATOM 561 C CA . CYS A 1 70 ? 7.416 -0.837 -12.040 1.00 96.44 70 CYS A CA 1
ATOM 562 C C . CYS A 1 70 ? 6.449 -1.962 -11.649 1.00 96.44 70 CYS A C 1
ATOM 564 O O . CYS A 1 70 ? 5.357 -2.022 -12.202 1.00 96.44 70 CYS A O 1
ATOM 566 N N . TYR A 1 71 ? 6.779 -2.771 -10.633 1.00 97.31 71 TYR A N 1
ATOM 567 C CA . TYR A 1 71 ? 5.951 -3.888 -10.157 1.00 97.31 71 TYR A CA 1
ATOM 568 C C . TYR A 1 71 ? 4.548 -3.435 -9.759 1.00 97.31 71 TYR A C 1
ATOM 570 O O . TYR A 1 71 ? 3.558 -4.030 -10.177 1.00 97.31 71 TYR A O 1
ATOM 578 N N . LYS A 1 72 ? 4.450 -2.330 -9.009 1.00 95.38 72 LYS A N 1
ATOM 579 C CA . LYS A 1 72 ? 3.153 -1.743 -8.648 1.00 95.38 72 LYS A CA 1
ATOM 580 C C . LYS A 1 72 ? 2.380 -1.290 -9.881 1.00 95.38 72 LYS A C 1
ATOM 582 O O . LYS A 1 72 ? 1.172 -1.476 -9.935 1.00 95.38 72 LYS A O 1
ATOM 587 N N . THR A 1 73 ? 3.062 -0.710 -10.866 1.00 95.75 73 THR A N 1
ATOM 588 C CA . THR A 1 73 ? 2.439 -0.234 -12.109 1.00 95.75 73 THR A CA 1
ATOM 589 C C . THR A 1 73 ? 1.874 -1.373 -12.932 1.00 95.75 73 THR A C 1
ATOM 591 O O . THR A 1 73 ? 0.694 -1.347 -13.273 1.00 95.75 73 THR A O 1
ATOM 594 N N . VAL A 1 74 ? 2.683 -2.396 -13.202 1.00 96.94 74 VAL A N 1
ATOM 595 C CA . VAL A 1 74 ? 2.238 -3.523 -14.018 1.00 96.94 74 VAL A CA 1
ATOM 596 C C . VAL A 1 74 ? 1.142 -4.316 -13.324 1.00 96.94 74 VAL A C 1
ATOM 598 O O . VAL A 1 74 ? 0.191 -4.708 -13.985 1.00 96.94 74 VAL A O 1
ATOM 601 N N . LEU A 1 75 ? 1.196 -4.491 -11.998 1.00 97.12 75 LEU A N 1
ATOM 602 C CA . LEU A 1 75 ? 0.147 -5.212 -11.276 1.00 97.12 75 LEU A CA 1
ATOM 603 C C . LEU A 1 75 ? -1.184 -4.458 -11.299 1.00 97.12 75 LEU A C 1
ATOM 605 O O . LEU A 1 75 ? -2.244 -5.055 -11.471 1.00 97.12 75 LEU A O 1
ATOM 609 N N . ARG A 1 76 ? -1.129 -3.132 -11.152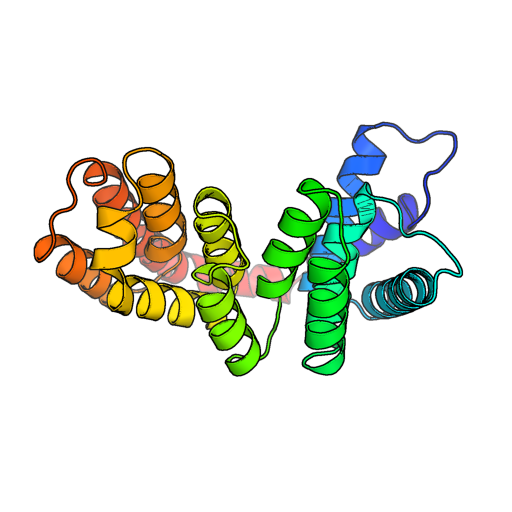 1.00 94.00 76 ARG A N 1
ATOM 610 C CA . ARG A 1 76 ? -2.311 -2.269 -11.239 1.00 94.00 76 ARG A CA 1
ATOM 611 C C . ARG A 1 76 ? -2.998 -2.347 -12.594 1.00 94.00 76 ARG A C 1
ATOM 613 O O . ARG A 1 76 ? -4.223 -2.270 -12.628 1.00 94.00 76 ARG A O 1
ATOM 620 N N . ALA A 1 77 ? -2.220 -2.462 -13.668 1.00 93.81 77 ALA A N 1
ATOM 621 C CA . ALA A 1 77 ? -2.724 -2.509 -15.036 1.00 93.81 77 ALA A CA 1
ATOM 622 C C . ALA A 1 77 ? -3.078 -3.931 -15.510 1.00 93.81 77 ALA A C 1
ATOM 624 O O . ALA A 1 77 ? -4.018 -4.089 -16.279 1.00 93.81 77 ALA A O 1
ATOM 625 N N . GLY A 1 78 ? -2.337 -4.953 -15.073 1.00 89.81 78 GLY A N 1
ATOM 626 C CA . GLY A 1 78 ? -2.374 -6.301 -15.650 1.00 89.81 78 GLY A CA 1
ATOM 627 C C . GLY A 1 78 ? -3.082 -7.377 -14.824 1.00 89.81 78 GLY A C 1
ATOM 628 O O . GLY A 1 78 ? -3.286 -8.475 -15.329 1.00 89.81 78 GLY A O 1
ATOM 629 N N . GLY A 1 79 ? -3.479 -7.103 -13.576 1.00 92.38 79 GLY A N 1
ATOM 630 C CA . GLY A 1 79 ? -4.343 -8.012 -12.812 1.00 92.38 79 GLY A CA 1
ATOM 631 C C . GLY A 1 79 ? -3.723 -9.392 -12.539 1.00 92.38 79 GLY A C 1
ATOM 632 O O . GLY A 1 79 ? -2.615 -9.481 -12.007 1.00 92.38 79 GLY A O 1
ATOM 633 N N . GLN A 1 80 ? -4.466 -10.463 -12.851 1.00 96.75 80 GLN A N 1
ATOM 634 C CA . GLN A 1 80 ? -4.163 -11.836 -12.422 1.00 96.75 80 GLN A CA 1
ATOM 635 C C . GLN A 1 80 ? -2.824 -12.370 -12.952 1.00 96.75 80 GLN A C 1
ATOM 637 O O . GLN A 1 80 ? -2.024 -12.880 -12.170 1.00 96.75 80 GLN A O 1
ATOM 642 N N . ASP A 1 81 ? -2.542 -12.219 -14.245 1.00 97.50 81 ASP A N 1
ATOM 643 C CA . ASP A 1 81 ? -1.329 -12.789 -14.851 1.00 97.50 81 ASP A CA 1
ATOM 644 C C . ASP A 1 81 ? -0.057 -12.145 -14.285 1.00 97.50 81 ASP A C 1
ATOM 646 O O . ASP A 1 81 ? 0.957 -12.805 -14.023 1.00 97.50 81 ASP A O 1
ATOM 650 N N . VAL A 1 82 ? -0.120 -10.834 -14.031 1.00 98.00 82 VAL A N 1
ATOM 651 C CA . VAL A 1 82 ? 0.983 -10.094 -13.414 1.00 98.00 82 VAL A CA 1
ATOM 652 C C . VAL A 1 82 ? 1.137 -10.468 -11.943 1.00 98.00 82 VAL A C 1
ATOM 654 O O . VAL A 1 82 ? 2.266 -10.613 -11.475 1.00 98.00 82 VAL A O 1
ATOM 657 N N . TYR A 1 83 ? 0.033 -10.670 -11.219 1.00 98.50 83 TYR A N 1
ATOM 658 C CA . TYR A 1 83 ? 0.064 -11.170 -9.844 1.00 98.50 83 TYR A CA 1
ATOM 659 C C . TYR A 1 83 ? 0.790 -12.518 -9.750 1.00 98.50 83 TYR A C 1
ATOM 661 O O . TYR A 1 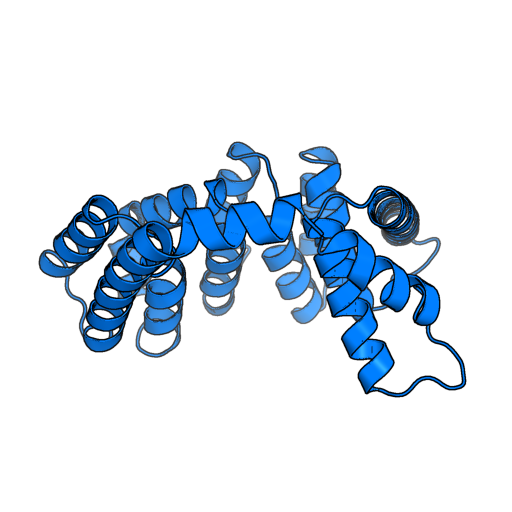83 ? 1.720 -12.661 -8.952 1.00 98.50 83 TYR A O 1
ATOM 669 N N . ASP A 1 84 ? 0.438 -13.471 -10.614 1.00 98.50 84 ASP A N 1
ATOM 670 C CA . ASP A 1 84 ? 1.066 -14.794 -10.632 1.00 98.50 84 ASP A CA 1
ATOM 671 C C . ASP A 1 84 ? 2.546 -14.715 -11.018 1.00 98.50 84 ASP A C 1
ATOM 673 O O . ASP A 1 84 ? 3.389 -15.414 -10.448 1.00 98.50 84 ASP A O 1
ATOM 677 N N . THR A 1 85 ? 2.890 -13.826 -11.951 1.00 98.44 85 THR A N 1
ATOM 678 C CA . THR A 1 85 ? 4.281 -13.577 -12.346 1.00 98.44 85 THR A CA 1
ATOM 679 C C . THR A 1 85 ? 5.096 -12.992 -11.193 1.00 98.44 85 THR A C 1
ATOM 681 O O . THR A 1 85 ? 6.193 -13.473 -10.908 1.00 98.44 85 THR A O 1
ATOM 684 N N . LEU A 1 86 ? 4.559 -12.004 -10.472 1.00 98.44 86 LEU A N 1
ATOM 685 C CA . LEU A 1 86 ? 5.219 -11.429 -9.300 1.00 98.44 86 LEU A CA 1
ATOM 686 C C . LEU A 1 86 ? 5.383 -12.461 -8.179 1.00 98.44 86 LEU A C 1
ATOM 688 O O . LEU A 1 86 ? 6.446 -12.511 -7.566 1.00 98.44 86 LEU A O 1
ATOM 692 N N . LEU A 1 87 ? 4.400 -13.333 -7.938 1.00 98.31 87 LEU A N 1
ATOM 693 C CA . LEU A 1 87 ? 4.556 -14.422 -6.967 1.00 98.31 87 LEU A CA 1
ATOM 694 C C . LEU A 1 87 ? 5.642 -15.426 -7.369 1.00 98.31 87 LEU A C 1
ATOM 696 O O . LEU A 1 87 ? 6.395 -15.887 -6.510 1.00 98.31 87 LEU A O 1
ATOM 700 N N . LYS A 1 88 ? 5.770 -15.749 -8.661 1.00 98.12 88 LYS A N 1
ATOM 701 C CA . LYS A 1 88 ? 6.882 -16.580 -9.153 1.00 98.12 88 LYS A CA 1
ATOM 702 C C . LYS A 1 88 ? 8.228 -15.907 -8.884 1.00 98.12 88 LYS A C 1
ATOM 704 O O . LYS A 1 88 ? 9.125 -16.559 -8.354 1.00 98.12 88 LYS A O 1
ATOM 709 N N . LEU A 1 89 ? 8.348 -14.606 -9.164 1.00 97.81 89 LEU A N 1
ATOM 710 C CA . LEU A 1 89 ? 9.555 -13.832 -8.853 1.00 97.81 89 LEU A CA 1
ATOM 711 C C . LEU A 1 89 ? 9.846 -13.793 -7.345 1.00 97.81 89 LEU A C 1
ATOM 713 O O . LEU A 1 89 ? 10.991 -13.976 -6.948 1.00 97.81 89 LEU A O 1
ATOM 717 N N . TYR A 1 90 ? 8.825 -13.622 -6.496 1.00 98.31 90 TYR A N 1
ATOM 718 C CA . TYR A 1 90 ? 8.975 -13.648 -5.035 1.00 98.31 90 TYR A CA 1
ATOM 719 C C . TYR A 1 90 ? 9.576 -14.972 -4.555 1.00 98.31 90 TYR A C 1
ATOM 721 O O . TYR A 1 90 ? 10.501 -14.987 -3.743 1.00 98.31 90 TYR A O 1
ATOM 729 N N . ARG A 1 91 ? 9.053 -16.093 -5.062 1.00 97.75 91 ARG A N 1
ATOM 730 C CA . ARG A 1 91 ? 9.487 -17.441 -4.669 1.00 97.75 91 ARG A CA 1
ATOM 731 C C . ARG A 1 91 ? 10.884 -17.777 -5.185 1.00 97.75 91 ARG A C 1
ATOM 733 O O . ARG A 1 91 ? 11.619 -18.464 -4.484 1.00 97.75 91 ARG A O 1
ATOM 740 N N . ALA A 1 92 ? 11.247 -17.266 -6.362 1.00 96.88 92 ALA A N 1
ATOM 741 C CA . ALA A 1 92 ? 12.565 -17.451 -6.967 1.00 96.88 92 ALA A CA 1
ATOM 742 C C . ALA A 1 92 ? 13.646 -16.500 -6.419 1.00 96.88 92 ALA A C 1
ATOM 744 O O . ALA A 1 92 ? 14.827 -16.731 -6.651 1.00 96.88 92 ALA A O 1
ATOM 745 N N . ALA A 1 93 ? 13.274 -15.418 -5.730 1.00 96.12 93 ALA A N 1
ATOM 746 C CA . ALA A 1 93 ? 14.236 -14.446 -5.227 1.00 96.12 93 ALA A CA 1
ATOM 747 C C . ALA A 1 93 ? 15.064 -15.002 -4.055 1.00 96.12 93 ALA A C 1
ATOM 749 O O . ALA A 1 93 ? 14.508 -15.435 -3.046 1.00 96.12 93 ALA A O 1
ATOM 750 N N . ASP A 1 94 ? 16.389 -14.880 -4.136 1.00 94.19 94 ASP A N 1
ATOM 751 C CA . ASP A 1 94 ? 17.291 -15.206 -3.021 1.00 94.19 94 ASP A CA 1
ATOM 752 C C . ASP A 1 94 ? 17.376 -14.062 -2.002 1.00 94.19 94 ASP A C 1
ATOM 754 O O . ASP A 1 94 ? 17.393 -14.267 -0.785 1.00 94.19 94 ASP A O 1
ATOM 758 N N . LEU A 1 95 ? 17.406 -12.821 -2.501 1.00 95.56 95 LEU A N 1
ATOM 759 C CA . LEU A 1 95 ? 17.558 -11.630 -1.673 1.00 95.56 95 LEU A CA 1
ATOM 760 C C . LEU A 1 95 ? 16.257 -11.290 -0.955 1.00 95.56 95 LEU A C 1
ATOM 762 O O . LEU A 1 95 ? 15.214 -11.054 -1.567 1.00 95.56 95 LEU A O 1
ATOM 766 N N . HIS A 1 96 ? 16.351 -11.159 0.365 1.00 93.81 96 HIS A N 1
ATOM 767 C CA . HIS A 1 96 ? 15.207 -10.798 1.189 1.00 93.81 96 HIS A CA 1
ATOM 768 C C . HIS A 1 96 ? 14.627 -9.419 0.847 1.00 93.81 96 HIS A C 1
ATOM 770 O O . HIS A 1 96 ? 13.413 -9.245 0.863 1.00 93.81 96 HIS A O 1
ATOM 776 N N . GLU A 1 97 ? 15.482 -8.464 0.477 1.00 94.50 97 GLU A N 1
ATOM 777 C CA . GLU A 1 97 ? 15.047 -7.136 0.040 1.00 94.50 97 GLU A CA 1
ATOM 778 C C . GLU A 1 97 ? 14.140 -7.210 -1.199 1.00 94.50 97 GLU A C 1
ATOM 780 O O . GLU A 1 97 ? 13.156 -6.482 -1.296 1.00 94.50 97 GLU A O 1
ATOM 785 N N . GLU A 1 98 ? 14.427 -8.120 -2.135 1.00 96.62 98 GLU A N 1
ATOM 786 C CA . GLU A 1 98 ? 13.587 -8.302 -3.319 1.00 96.62 98 GLU A CA 1
ATOM 787 C C . GLU A 1 98 ? 12.253 -8.962 -2.953 1.00 96.62 98 GLU A C 1
ATOM 789 O O . GLU A 1 98 ? 11.210 -8.540 -3.452 1.00 96.62 98 GLU A O 1
ATOM 794 N N . LYS A 1 99 ? 12.257 -9.928 -2.024 1.00 97.62 99 LYS A N 1
ATOM 795 C CA . LYS A 1 99 ? 11.021 -10.515 -1.482 1.00 97.62 99 LYS A CA 1
ATOM 796 C C . LYS A 1 99 ? 10.127 -9.459 -0.834 1.00 97.62 99 LYS A C 1
ATOM 798 O O . LYS A 1 99 ? 8.949 -9.383 -1.174 1.00 97.62 99 LYS A O 1
ATOM 803 N N . ASP A 1 100 ? 10.681 -8.624 0.043 1.00 96.56 100 ASP A N 1
ATOM 804 C CA . ASP A 1 100 ? 9.955 -7.520 0.686 1.00 96.56 100 ASP A CA 1
ATOM 805 C C . ASP A 1 100 ? 9.424 -6.510 -0.347 1.00 96.56 100 ASP A C 1
ATOM 807 O O . ASP A 1 100 ? 8.270 -6.078 -0.297 1.00 96.56 100 ASP A O 1
ATOM 811 N N . ARG A 1 101 ? 10.236 -6.180 -1.356 1.00 96.94 101 ARG A N 1
ATOM 812 C CA . ARG A 1 101 ? 9.832 -5.284 -2.443 1.00 96.94 101 ARG A CA 1
ATOM 813 C C . ARG A 1 101 ? 8.648 -5.833 -3.233 1.00 96.94 101 ARG A C 1
ATOM 815 O O . ARG A 1 101 ? 7.707 -5.083 -3.508 1.00 96.94 101 ARG A O 1
ATOM 822 N N . ILE A 1 102 ? 8.698 -7.110 -3.609 1.00 98.25 102 ILE A N 1
ATOM 823 C CA . ILE A 1 102 ? 7.636 -7.765 -4.372 1.00 98.25 102 ILE A CA 1
ATOM 824 C C . ILE A 1 102 ? 6.379 -7.897 -3.513 1.00 98.25 102 ILE A C 1
ATOM 826 O O . ILE A 1 102 ? 5.314 -7.477 -3.957 1.00 98.25 102 ILE A O 1
ATOM 830 N N . SER A 1 103 ? 6.483 -8.397 -2.279 1.00 98.00 103 SER A N 1
ATOM 831 C CA . SER A 1 103 ? 5.320 -8.618 -1.410 1.00 98.00 103 SER A CA 1
ATOM 832 C C . SER A 1 103 ? 4.551 -7.321 -1.130 1.00 98.00 103 SER A C 1
ATOM 834 O O . SER A 1 103 ? 3.324 -7.305 -1.213 1.00 98.00 103 SER A O 1
ATOM 836 N N . ARG A 1 104 ? 5.248 -6.195 -0.927 1.00 96.94 104 ARG A N 1
ATOM 837 C CA . ARG A 1 104 ? 4.627 -4.860 -0.819 1.00 96.94 104 ARG A CA 1
ATOM 838 C C . ARG A 1 104 ? 4.066 -4.332 -2.136 1.00 96.94 104 ARG A C 1
ATOM 840 O O . ARG A 1 104 ? 3.191 -3.466 -2.125 1.00 96.94 104 ARG A O 1
ATOM 847 N N . ALA A 1 105 ? 4.601 -4.760 -3.278 1.00 97.06 105 ALA A N 1
ATOM 848 C CA . ALA A 1 105 ? 4.048 -4.385 -4.574 1.00 97.06 105 ALA A CA 1
ATOM 849 C C . ALA A 1 105 ? 2.701 -5.073 -4.825 1.00 97.06 105 ALA A C 1
ATOM 851 O O . ALA A 1 105 ? 1.834 -4.455 -5.442 1.00 97.06 105 ALA A O 1
ATOM 852 N N . LEU A 1 106 ? 2.493 -6.281 -4.282 1.00 97.88 106 LEU A N 1
ATOM 853 C CA . LEU A 1 106 ? 1.242 -7.030 -4.428 1.00 97.88 106 LEU A CA 1
ATOM 854 C C . LEU A 1 106 ? 0.015 -6.269 -3.896 1.00 97.88 106 LEU A C 1
ATOM 856 O O . LEU A 1 106 ? -1.059 -6.339 -4.489 1.00 97.88 106 LEU A O 1
ATOM 860 N N . GLY A 1 107 ? 0.174 -5.472 -2.834 1.00 96.62 107 GLY A N 1
ATOM 861 C CA . GLY A 1 107 ? -0.912 -4.648 -2.292 1.00 96.62 107 GLY A CA 1
ATOM 862 C C . GLY A 1 107 ? -1.359 -3.492 -3.193 1.00 96.62 107 GLY A C 1
ATOM 863 O O . GLY A 1 107 ? -2.357 -2.842 -2.901 1.00 96.62 107 GLY A O 1
ATOM 864 N N . ALA A 1 108 ? -0.660 -3.228 -4.303 1.00 95.25 108 ALA A N 1
ATOM 865 C CA . ALA A 1 108 ? -1.073 -2.207 -5.261 1.00 95.25 108 ALA A CA 1
ATOM 866 C C . ALA A 1 108 ? -2.197 -2.664 -6.204 1.00 95.25 108 ALA A C 1
ATOM 868 O O . ALA A 1 108 ? -2.721 -1.813 -6.928 1.00 95.25 108 ALA A O 1
ATOM 869 N N . ALA A 1 109 ? -2.558 -3.955 -6.216 1.00 96.25 109 ALA A N 1
ATOM 870 C CA . ALA A 1 109 ? -3.615 -4.500 -7.067 1.00 96.25 109 ALA A CA 1
ATOM 871 C C . ALA A 1 109 ? -4.945 -3.731 -6.933 1.00 96.25 109 ALA A C 1
ATOM 873 O O . ALA A 1 109 ? -5.252 -3.138 -5.899 1.00 96.25 109 ALA A O 1
ATOM 874 N N . ARG A 1 110 ? -5.737 -3.722 -8.011 1.00 93.56 110 ARG A N 1
ATOM 875 C CA . ARG A 1 110 ? -7.075 -3.097 -8.040 1.00 93.56 110 ARG A CA 1
ATOM 876 C C . ARG A 1 110 ? -8.194 -4.072 -7.712 1.00 93.56 110 ARG A C 1
ATOM 878 O O . ARG A 1 110 ? -9.219 -3.670 -7.173 1.00 93.56 110 ARG A O 1
ATOM 885 N N . ASP A 1 111 ? -7.980 -5.321 -8.086 1.00 96.19 111 ASP A N 1
ATOM 886 C CA . ASP A 1 111 ? -8.936 -6.401 -7.945 1.00 96.19 111 ASP A CA 1
ATOM 887 C C . ASP A 1 111 ? -9.039 -6.841 -6.477 1.00 96.19 111 ASP A C 1
ATOM 889 O O . ASP A 1 111 ? -8.026 -7.121 -5.827 1.00 96.19 111 ASP A O 1
ATOM 893 N N . SER A 1 112 ? -10.262 -6.875 -5.944 1.00 96.81 112 SER A N 1
ATOM 894 C CA . SER A 1 112 ? -10.516 -7.226 -4.544 1.00 96.81 112 SER A CA 1
ATOM 895 C C . SER A 1 112 ? -10.137 -8.667 -4.213 1.00 96.81 112 SER A C 1
ATOM 897 O O . SER A 1 112 ? -9.686 -8.925 -3.098 1.00 96.81 112 SER A O 1
ATOM 899 N N . ASP A 1 113 ? -10.265 -9.591 -5.165 1.00 97.75 113 ASP A N 1
ATOM 900 C CA . ASP A 1 113 ? -9.970 -11.010 -4.963 1.00 97.75 113 ASP A CA 1
ATOM 901 C C . ASP A 1 113 ? -8.459 -11.257 -4.968 1.00 97.75 113 ASP A C 1
ATOM 903 O O . ASP A 1 113 ? -7.946 -12.094 -4.215 1.00 97.75 113 ASP A O 1
ATOM 907 N N . ILE A 1 114 ? -7.707 -10.494 -5.771 1.00 98.38 114 ILE A N 1
ATOM 908 C CA . ILE A 1 114 ? -6.245 -10.424 -5.656 1.00 98.38 114 ILE A CA 1
ATOM 909 C C . ILE A 1 114 ? -5.862 -9.878 -4.278 1.00 98.38 114 ILE A C 1
ATOM 911 O O . ILE A 1 114 ? -5.094 -10.527 -3.570 1.00 98.38 114 ILE A O 1
ATOM 915 N N . LEU A 1 115 ? -6.411 -8.736 -3.851 1.00 98.44 115 LEU A N 1
ATOM 916 C CA . LEU A 1 115 ? -6.074 -8.144 -2.548 1.00 98.44 115 LEU A CA 1
ATOM 917 C C . LEU A 1 115 ? -6.402 -9.083 -1.375 1.00 98.44 115 LEU A C 1
ATOM 919 O O . LEU A 1 115 ? -5.592 -9.221 -0.458 1.00 98.44 115 LEU A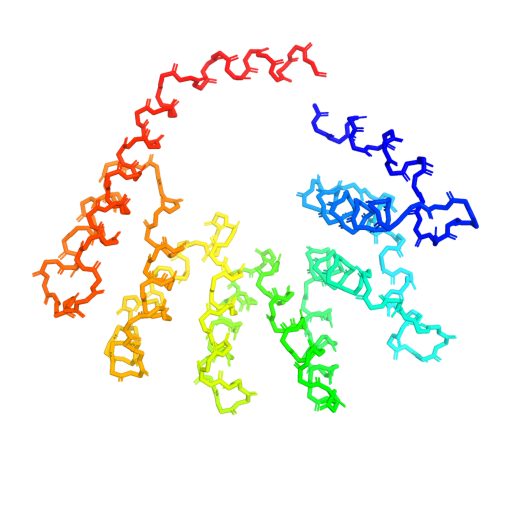 O 1
ATOM 923 N N . ALA A 1 116 ? -7.529 -9.797 -1.423 1.00 98.44 116 ALA A N 1
ATOM 924 C CA . ALA A 1 116 ? -7.880 -10.804 -0.424 1.00 98.44 116 ALA A CA 1
ATOM 925 C C . ALA A 1 116 ? -6.864 -11.962 -0.379 1.00 98.44 116 ALA A C 1
ATOM 927 O O . ALA A 1 116 ? -6.481 -12.416 0.703 1.00 98.44 116 ALA A O 1
ATOM 928 N N . ARG A 1 117 ? -6.372 -12.424 -1.537 1.00 98.50 117 ARG A N 1
ATOM 929 C CA . ARG A 1 117 ? -5.286 -13.419 -1.596 1.00 98.50 117 ARG A CA 1
ATOM 930 C C . ARG A 1 117 ? -3.961 -12.868 -1.083 1.00 98.50 117 ARG A C 1
ATOM 932 O O . ARG A 1 117 ? -3.236 -13.605 -0.424 1.00 98.50 117 ARG A O 1
ATOM 939 N N . VAL A 1 118 ? -3.659 -11.591 -1.317 1.00 98.56 118 VAL A N 1
ATOM 940 C CA . VAL A 1 118 ? -2.466 -10.927 -0.763 1.00 98.56 118 VAL A CA 1
ATOM 941 C C . VAL A 1 118 ? -2.508 -10.886 0.763 1.00 98.56 118 VAL A C 1
ATOM 943 O O . VAL A 1 118 ? -1.498 -11.176 1.398 1.00 98.56 118 VAL A O 1
ATOM 946 N N . LEU A 1 119 ? -3.666 -10.597 1.362 1.00 98.69 119 LEU A N 1
ATOM 947 C CA . LEU A 1 119 ? -3.837 -10.617 2.820 1.00 98.69 119 LEU A CA 1
ATOM 948 C C . LEU A 1 119 ? -3.614 -12.022 3.402 1.00 98.69 119 LEU A C 1
ATOM 950 O O . LEU A 1 119 ? -2.869 -12.177 4.368 1.00 98.69 119 LEU A O 1
ATOM 954 N N . LYS A 1 120 ? -4.173 -13.062 2.768 1.00 98.56 120 LYS A N 1
ATOM 955 C CA . LYS A 1 120 ? -3.929 -14.463 3.164 1.00 98.56 120 LYS A CA 1
ATOM 956 C C . LYS A 1 120 ? -2.461 -14.862 3.003 1.00 98.56 120 LYS A C 1
ATOM 958 O O . LYS A 1 120 ? -1.888 -15.479 3.896 1.00 98.56 120 LYS A O 1
ATOM 963 N N . PHE A 1 121 ? -1.839 -14.475 1.892 1.00 98.56 121 PHE A N 1
ATOM 964 C CA . PHE A 1 121 ? -0.414 -14.685 1.652 1.00 98.56 121 PHE A CA 1
ATOM 965 C C . PHE A 1 121 ? 0.448 -14.010 2.729 1.00 98.56 121 PHE A C 1
ATOM 967 O O . PHE A 1 121 ? 1.389 -14.628 3.223 1.00 98.56 121 PHE A O 1
ATOM 974 N N . ALA A 1 122 ? 0.093 -12.796 3.163 1.00 98.25 122 ALA A N 1
ATOM 975 C CA . ALA A 1 122 ? 0.845 -12.037 4.161 1.00 98.25 122 ALA A CA 1
ATOM 976 C C . ALA A 1 122 ? 1.004 -12.764 5.506 1.00 98.25 122 ALA A C 1
ATOM 978 O O . ALA A 1 122 ? 2.010 -12.553 6.182 1.00 98.25 122 ALA A O 1
ATOM 979 N N . ILE A 1 123 ? 0.032 -13.593 5.902 1.00 98.00 123 ILE A N 1
ATOM 980 C CA . ILE A 1 123 ? 0.064 -14.358 7.162 1.00 98.00 123 ILE A CA 1
ATOM 981 C C . ILE A 1 123 ? 0.517 -15.815 6.990 1.00 98.00 123 ILE A C 1
ATOM 983 O O . ILE A 1 123 ? 0.585 -16.536 7.986 1.00 98.00 123 ILE A O 1
ATOM 987 N N . SER A 1 124 ? 0.804 -16.244 5.758 1.00 97.81 124 SER A N 1
ATOM 988 C CA . SER A 1 124 ? 1.280 -17.595 5.447 1.00 97.81 124 SER A CA 1
ATOM 989 C C . SER A 1 124 ? 2.729 -17.818 5.890 1.00 97.81 124 SER A C 1
ATOM 991 O O . SER A 1 124 ? 3.456 -16.871 6.188 1.00 97.81 124 SER A O 1
ATOM 993 N N . GLU A 1 125 ? 3.179 -19.073 5.863 1.00 96.44 125 GLU A N 1
ATOM 994 C CA . GLU A 1 125 ? 4.570 -19.441 6.162 1.00 96.44 125 GLU A CA 1
ATOM 995 C C . GLU A 1 125 ? 5.578 -18.908 5.124 1.00 96.44 125 GLU A C 1
ATOM 997 O O . GLU A 1 125 ? 6.774 -18.839 5.402 1.00 96.44 125 GLU A O 1
ATOM 1002 N N . GLU A 1 126 ? 5.117 -18.486 3.937 1.00 96.19 126 GLU A N 1
ATOM 1003 C CA . GLU A 1 126 ? 5.985 -17.919 2.896 1.00 96.19 126 GLU A CA 1
ATOM 1004 C C . GLU A 1 126 ? 6.505 -16.512 3.250 1.00 96.19 126 GLU A C 1
ATOM 1006 O O . GLU A 1 126 ? 7.517 -16.070 2.693 1.00 96.19 126 GLU A O 1
ATOM 1011 N N . VAL A 1 127 ? 5.816 -15.788 4.140 1.00 96.88 127 VAL A N 1
ATOM 1012 C CA . VAL A 1 127 ? 6.132 -14.403 4.520 1.00 96.88 127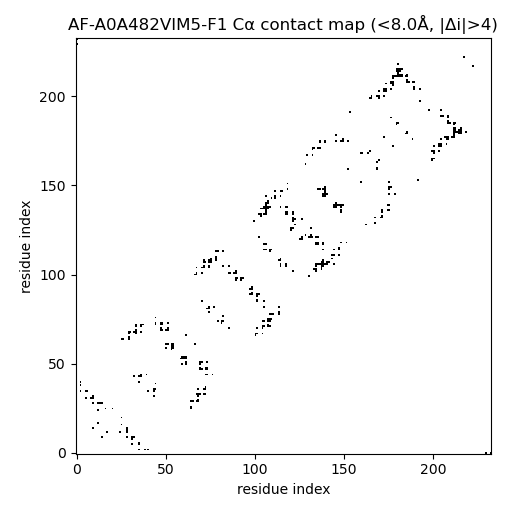 VAL A CA 1
ATOM 1013 C C . VAL A 1 127 ? 6.644 -14.381 5.954 1.00 96.88 127 VAL A C 1
ATOM 1015 O O . VAL A 1 127 ? 6.015 -14.910 6.868 1.00 96.88 127 VAL A O 1
ATOM 1018 N N . ARG A 1 128 ? 7.798 -13.742 6.186 1.00 95.25 128 ARG A N 1
ATOM 1019 C CA . ARG A 1 128 ? 8.335 -13.638 7.549 1.00 95.25 128 ARG A CA 1
ATOM 1020 C C . ARG A 1 128 ? 7.388 -12.807 8.402 1.00 95.25 128 ARG A C 1
ATOM 1022 O O . ARG A 1 128 ? 6.887 -11.776 7.958 1.00 95.25 128 ARG A O 1
ATOM 1029 N N . ALA A 1 129 ? 7.237 -13.196 9.664 1.00 94.50 129 ALA A N 1
ATOM 1030 C CA . ALA A 1 129 ? 6.328 -12.532 10.593 1.00 94.50 129 ALA A CA 1
ATOM 1031 C C . ALA A 1 129 ? 6.531 -11.006 10.657 1.00 94.50 129 ALA A C 1
ATOM 1033 O O . ALA A 1 129 ? 5.557 -10.267 10.723 1.00 94.50 129 ALA A O 1
ATOM 1034 N N . GLN A 1 130 ? 7.765 -10.506 10.596 1.00 93.50 130 GLN A N 1
ATOM 1035 C CA . GLN A 1 130 ? 8.036 -9.062 10.623 1.00 93.50 130 GLN A CA 1
ATOM 1036 C C . GLN A 1 130 ? 7.576 -8.309 9.355 1.00 93.50 130 GLN A C 1
ATOM 1038 O O . GLN A 1 130 ? 7.288 -7.114 9.430 1.00 93.50 130 GLN A O 1
ATOM 1043 N N . ASP A 1 131 ? 7.466 -8.995 8.212 1.00 95.25 131 ASP A N 1
ATOM 1044 C CA . ASP A 1 131 ? 7.125 -8.384 6.920 1.00 95.25 131 ASP A CA 1
ATOM 1045 C C . ASP A 1 131 ? 5.619 -8.367 6.665 1.00 95.25 131 ASP A C 1
ATOM 1047 O O . ASP A 1 131 ? 5.123 -7.470 5.980 1.00 95.25 131 ASP A O 1
ATOM 1051 N N . THR A 1 132 ? 4.875 -9.304 7.267 1.00 96.81 132 THR A N 1
ATOM 1052 C CA . THR A 1 132 ? 3.405 -9.385 7.221 1.00 96.81 132 THR A CA 1
ATOM 1053 C C . THR A 1 132 ? 2.752 -8.015 7.412 1.00 96.81 132 THR A C 1
ATOM 1055 O O . THR A 1 132 ? 1.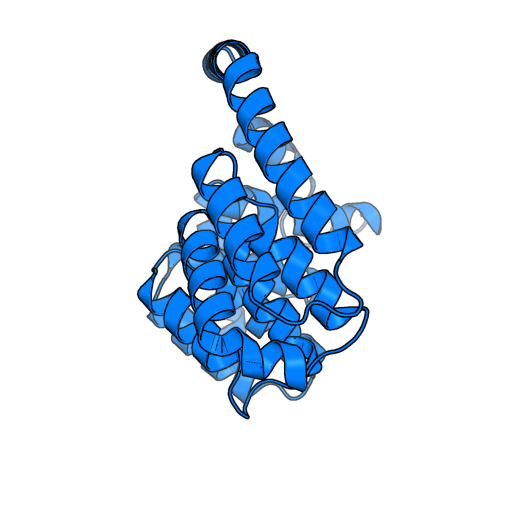890 -7.624 6.624 1.00 96.81 132 THR A O 1
ATOM 1058 N N . VAL A 1 133 ? 3.204 -7.254 8.417 1.00 96.88 133 VAL A N 1
ATOM 1059 C CA . VAL A 1 133 ? 2.673 -5.921 8.742 1.00 96.88 133 VAL A CA 1
ATOM 1060 C C . VAL A 1 133 ? 2.753 -4.991 7.536 1.00 96.88 133 VAL A C 1
ATOM 1062 O O . VAL A 1 133 ? 1.792 -4.298 7.216 1.00 96.88 133 VAL A O 1
ATOM 1065 N N . PHE A 1 134 ? 3.871 -4.993 6.816 1.00 97.25 134 PHE A N 1
ATOM 1066 C CA . PHE A 1 134 ? 4.062 -4.097 5.682 1.00 97.25 134 PHE A CA 1
ATOM 1067 C C . PHE A 1 134 ? 3.306 -4.536 4.428 1.00 97.25 134 PHE A C 1
ATOM 1069 O O . PHE A 1 134 ? 2.884 -3.676 3.651 1.00 97.25 134 PHE A O 1
ATOM 1076 N N . VAL A 1 135 ? 3.090 -5.841 4.247 1.00 98.19 135 VAL A N 1
ATOM 1077 C CA . VAL A 1 135 ? 2.241 -6.362 3.167 1.00 98.19 135 VAL A CA 1
ATOM 1078 C C . VAL A 1 135 ? 0.786 -5.951 3.400 1.00 98.19 135 VAL A C 1
ATOM 1080 O O . VAL A 1 135 ? 0.166 -5.388 2.499 1.00 98.19 135 VAL A O 1
ATOM 1083 N N . ILE A 1 136 ? 0.261 -6.117 4.617 1.00 98.31 136 ILE A N 1
ATOM 1084 C CA . ILE A 1 136 ? -1.114 -5.709 4.955 1.00 98.31 136 ILE A CA 1
ATOM 1085 C C . ILE A 1 136 ? -1.281 -4.190 4.815 1.00 98.31 136 ILE A C 1
ATOM 1087 O O . ILE A 1 136 ? -2.235 -3.728 4.190 1.00 98.31 136 ILE A O 1
ATOM 1091 N N . ILE A 1 137 ? -0.317 -3.403 5.308 1.00 97.56 137 ILE A N 1
ATOM 1092 C CA . ILE A 1 137 ? -0.325 -1.942 5.132 1.00 97.56 137 ILE A CA 1
ATOM 1093 C C . ILE A 1 137 ? -0.356 -1.571 3.648 1.00 97.56 137 ILE A C 1
ATOM 1095 O O . ILE A 1 137 ? -1.066 -0.644 3.274 1.00 97.56 137 ILE A O 1
ATOM 1099 N N . SER A 1 138 ? 0.373 -2.289 2.787 1.00 96.94 138 SER A N 1
ATOM 1100 C CA . SER A 1 138 ? 0.372 -1.997 1.351 1.00 96.94 138 SER A CA 1
ATOM 1101 C C . SER A 1 138 ? -1.009 -2.170 0.707 1.00 96.94 138 SER A C 1
ATOM 1103 O O . SER A 1 138 ? -1.371 -1.360 -0.145 1.00 96.94 138 SER A O 1
ATOM 1105 N N . VAL A 1 139 ? -1.801 -3.149 1.164 1.00 97.94 139 VAL A N 1
ATOM 1106 C CA . VAL A 1 139 ? -3.198 -3.356 0.743 1.00 97.94 139 VAL A CA 1
ATOM 1107 C C . VAL A 1 139 ? -4.086 -2.205 1.230 1.00 97.94 139 VAL A C 1
ATOM 1109 O O . VAL A 1 139 ? -4.893 -1.676 0.462 1.00 97.94 139 VAL A O 1
ATOM 1112 N N . ALA A 1 140 ? -3.883 -1.745 2.469 1.00 97.00 140 ALA A N 1
ATOM 1113 C CA . ALA A 1 140 ? -4.676 -0.679 3.086 1.00 97.00 140 ALA A CA 1
ATOM 1114 C C . ALA A 1 140 ? -4.547 0.703 2.403 1.00 97.00 140 ALA A C 1
ATOM 1116 O O . ALA A 1 140 ? -5.330 1.607 2.682 1.00 97.00 140 ALA A O 1
ATOM 1117 N N . MET A 1 141 ? -3.594 0.882 1.479 1.00 92.25 141 MET A N 1
ATOM 1118 C CA . MET A 1 141 ? -3.344 2.161 0.794 1.00 92.25 141 MET A CA 1
ATOM 1119 C C . MET A 1 141 ? -4.354 2.507 -0.314 1.00 92.25 141 MET A C 1
ATOM 1121 O O . MET A 1 141 ? -4.277 3.593 -0.894 1.00 92.25 141 MET A O 1
ATOM 1125 N N . SER A 1 142 ? -5.275 1.605 -0.659 1.00 91.88 142 SER A N 1
ATOM 1126 C CA . SER A 1 142 ? -6.331 1.849 -1.652 1.00 91.88 142 SER A CA 1
ATOM 1127 C C . SER A 1 142 ? -7.708 1.888 -0.991 1.00 91.88 142 SER A C 1
ATOM 1129 O O . SER A 1 142 ? -7.894 1.307 0.068 1.00 91.88 142 SER A O 1
ATOM 1131 N N . ARG A 1 143 ? -8.705 2.530 -1.618 1.00 91.69 143 ARG A N 1
ATOM 1132 C CA . ARG A 1 143 ? -10.072 2.586 -1.059 1.00 91.69 143 ARG A CA 1
ATOM 1133 C C . ARG A 1 143 ? -10.637 1.189 -0.780 1.00 91.69 143 ARG A C 1
ATOM 1135 O O . ARG A 1 143 ? -11.119 0.944 0.314 1.00 91.69 143 ARG A O 1
ATOM 1142 N N . VAL A 1 144 ? -10.560 0.296 -1.768 1.00 93.81 144 VAL A N 1
ATOM 1143 C CA . VAL A 1 144 ? -11.061 -1.085 -1.659 1.00 93.81 144 VAL A CA 1
ATOM 1144 C C . VAL A 1 144 ? -10.213 -1.887 -0.672 1.00 93.81 144 VAL A C 1
ATOM 1146 O O . VAL A 1 144 ? -10.742 -2.570 0.198 1.00 93.81 144 VAL A O 1
ATOM 1149 N N . GLY A 1 145 ? -8.888 -1.777 -0.776 1.00 96.81 145 GLY A N 1
ATOM 1150 C CA . GLY A 1 145 ? -7.970 -2.516 0.082 1.00 96.81 145 GLY A CA 1
ATOM 1151 C C . GLY A 1 145 ? -7.978 -2.063 1.541 1.00 96.81 145 GLY A C 1
ATOM 1152 O O . GLY A 1 145 ? -7.783 -2.900 2.411 1.00 96.81 145 GLY A O 1
ATOM 1153 N N . ARG A 1 146 ? -8.273 -0.792 1.841 1.00 97.19 146 ARG A N 1
ATOM 1154 C CA . ARG A 1 146 ? -8.477 -0.292 3.211 1.00 97.19 146 ARG A CA 1
ATOM 1155 C C . ARG A 1 146 ? -9.598 -1.052 3.908 1.00 97.19 146 ARG A C 1
ATOM 1157 O O . ARG A 1 146 ? -9.387 -1.577 4.996 1.00 97.19 146 ARG A O 1
ATOM 1164 N N . ASP A 1 147 ? -10.760 -1.139 3.266 1.00 96.69 147 ASP A N 1
ATOM 1165 C CA . ASP A 1 147 ? -11.931 -1.789 3.857 1.00 96.69 147 ASP A CA 1
ATOM 1166 C C . ASP A 1 147 ? -11.680 -3.304 4.029 1.00 96.69 147 ASP A C 1
ATOM 1168 O O . ASP A 1 147 ? -12.035 -3.884 5.055 1.00 96.69 147 ASP A O 1
ATOM 1172 N N . LEU A 1 148 ? -10.993 -3.940 3.069 1.00 98.00 148 LEU A N 1
ATOM 1173 C CA . LEU A 1 148 ? -10.574 -5.346 3.168 1.00 98.00 148 LEU A CA 1
ATOM 1174 C C . LEU A 1 148 ? -9.541 -5.584 4.278 1.00 98.00 148 LEU A C 1
ATOM 1176 O O . LEU A 1 148 ? -9.669 -6.544 5.033 1.00 98.00 148 LEU A O 1
ATOM 1180 N N . ALA A 1 149 ? -8.523 -4.729 4.381 1.00 98.31 149 ALA A N 1
ATOM 1181 C CA . ALA A 1 149 ? -7.460 -4.856 5.371 1.00 98.31 149 ALA A CA 1
ATOM 1182 C C . ALA A 1 149 ? -7.989 -4.652 6.794 1.00 98.31 149 ALA A C 1
ATOM 1184 O O . ALA A 1 149 ? -7.564 -5.372 7.691 1.00 98.31 149 ALA A O 1
ATOM 1185 N N . TRP A 1 150 ? -8.931 -3.723 6.996 1.00 98.31 150 TRP A N 1
ATOM 1186 C CA . TRP A 1 150 ? -9.595 -3.533 8.287 1.00 98.31 150 TRP A CA 1
ATOM 1187 C C . TRP A 1 150 ? -10.385 -4.768 8.712 1.00 98.31 150 TRP A C 1
ATOM 1189 O O . TRP A 1 150 ? -10.155 -5.288 9.800 1.00 98.31 150 TRP A O 1
ATOM 1199 N N . ARG A 1 151 ? -11.235 -5.310 7.832 1.00 98.19 151 ARG A N 1
ATOM 1200 C CA . ARG A 1 151 ? -11.981 -6.545 8.128 1.00 98.19 151 ARG A CA 1
ATOM 1201 C C . ARG A 1 151 ? -11.049 -7.713 8.421 1.00 98.19 151 ARG A C 1
ATOM 1203 O O . ARG A 1 151 ? -11.193 -8.376 9.435 1.00 98.19 151 ARG A O 1
ATOM 1210 N N . PHE A 1 152 ? -10.030 -7.902 7.586 1.00 98.56 152 PHE A N 1
ATOM 1211 C CA . PHE A 1 152 ? -9.031 -8.946 7.794 1.00 98.56 152 PHE A CA 1
ATOM 1212 C C . PHE A 1 152 ? -8.276 -8.783 9.118 1.00 98.56 152 PHE A C 1
ATOM 1214 O O . PHE A 1 152 ? -7.964 -9.774 9.773 1.00 98.56 152 PHE A O 1
ATOM 1221 N N . PHE A 1 153 ? -7.990 -7.544 9.519 1.00 98.06 153 PHE A N 1
ATOM 1222 C CA . PHE A 1 153 ? -7.382 -7.232 10.806 1.00 98.06 153 PHE A CA 1
ATOM 1223 C C . PHE A 1 153 ? -8.285 -7.599 11.982 1.00 98.06 153 PHE A C 1
ATOM 1225 O O . PHE A 1 153 ? -7.815 -8.262 12.902 1.00 98.06 153 PHE A O 1
ATOM 1232 N N . VAL A 1 154 ? -9.565 -7.226 11.922 1.00 97.88 154 VAL A N 1
ATOM 1233 C CA . VAL A 1 154 ? -10.579 -7.580 12.926 1.00 97.88 154 VAL A CA 1
ATOM 1234 C C . VAL A 1 154 ? -10.732 -9.101 13.031 1.00 97.88 154 VAL A C 1
ATOM 1236 O O . VAL A 1 154 ? -10.601 -9.655 14.121 1.00 97.88 154 VAL A O 1
ATOM 1239 N N . ASP A 1 155 ? -10.902 -9.788 11.898 1.00 98.19 155 ASP A N 1
ATOM 1240 C CA . ASP A 1 155 ? -11.093 -11.244 11.832 1.00 98.19 155 ASP A CA 1
ATOM 1241 C C . ASP A 1 155 ? -9.887 -12.032 12.371 1.00 98.19 155 ASP A C 1
ATOM 1243 O O . ASP A 1 155 ? -10.029 -13.157 12.848 1.00 98.19 155 ASP A O 1
ATOM 1247 N N . ASN A 1 156 ? -8.684 -11.454 12.292 1.00 97.81 156 ASN A N 1
ATOM 1248 C CA . ASN A 1 156 ? -7.431 -12.083 12.717 1.00 97.81 156 ASN A CA 1
ATOM 1249 C C . ASN A 1 156 ? -6.794 -11.350 13.905 1.00 97.81 156 ASN A C 1
ATOM 1251 O O . ASN A 1 156 ? -5.584 -11.440 14.118 1.00 97.81 156 ASN A O 1
ATOM 1255 N N . TRP A 1 157 ? -7.579 -10.619 14.694 1.00 96.25 157 TRP A N 1
ATOM 1256 C CA . TRP A 1 157 ? -7.041 -9.783 15.761 1.00 96.25 157 TRP A CA 1
ATOM 1257 C C . TRP A 1 157 ? -6.203 -10.561 16.773 1.00 96.25 157 TRP A C 1
ATOM 1259 O O . TRP A 1 157 ? -5.090 -10.142 17.084 1.00 96.25 157 TRP A O 1
ATOM 1269 N N . THR A 1 158 ? -6.686 -11.719 17.233 1.00 95.19 158 THR A N 1
ATOM 1270 C CA . THR A 1 158 ? -5.947 -12.582 18.167 1.00 95.19 158 THR A CA 1
ATOM 1271 C C . THR A 1 158 ? -4.571 -12.942 17.613 1.00 95.19 158 THR A C 1
ATOM 1273 O O . THR A 1 158 ? -3.570 -12.786 18.304 1.00 95.19 158 THR A O 1
ATOM 1276 N N . LEU A 1 159 ? -4.491 -13.302 16.325 1.00 95.81 159 LEU A N 1
ATOM 1277 C CA . LEU A 1 159 ? -3.221 -13.591 15.658 1.00 95.81 159 LEU A CA 1
ATOM 1278 C C . LEU A 1 159 ? -2.258 -12.402 15.738 1.00 95.81 159 LEU A C 1
ATOM 1280 O O . LEU A 1 159 ? -1.077 -12.582 16.028 1.00 95.81 159 LEU A O 1
ATOM 1284 N N . PHE A 1 160 ? -2.743 -11.193 15.453 1.00 96.12 160 PHE A N 1
ATOM 1285 C CA . PHE A 1 160 ? -1.906 -9.997 15.435 1.00 96.12 160 PHE A CA 1
ATOM 1286 C C . PHE A 1 160 ? -1.502 -9.534 16.828 1.00 96.12 160 PHE A C 1
ATOM 1288 O O . PHE A 1 160 ? -0.344 -9.159 17.020 1.00 96.12 160 PHE A O 1
ATOM 1295 N N . ASN A 1 161 ? -2.419 -9.592 17.790 1.00 93.56 161 ASN A N 1
ATOM 1296 C CA . ASN A 1 161 ? -2.148 -9.206 19.165 1.00 93.56 161 ASN A CA 1
ATOM 1297 C C . ASN A 1 161 ? -1.178 -10.179 19.849 1.00 93.56 161 ASN A C 1
ATOM 1299 O O . ASN A 1 161 ? -0.314 -9.738 20.604 1.00 93.56 161 ASN A O 1
ATOM 1303 N N . ASP A 1 162 ? -1.271 -11.480 19.569 1.00 93.62 162 ASP A N 1
ATOM 1304 C CA . ASP A 1 162 ? -0.368 -12.480 20.150 1.00 93.62 162 ASP A CA 1
ATOM 1305 C C . ASP A 1 162 ? 1.022 -12.418 19.511 1.00 93.62 162 ASP A C 1
ATOM 1307 O O . ASP A 1 162 ? 2.045 -12.494 20.193 1.00 93.62 162 ASP A O 1
ATOM 1311 N N . ARG A 1 163 ? 1.071 -12.251 18.184 1.00 94.56 163 ARG A N 1
ATOM 1312 C CA . ARG A 1 163 ? 2.319 -12.274 17.411 1.00 94.56 163 ARG A CA 1
ATOM 1313 C C . ARG A 1 163 ? 3.139 -10.995 17.554 1.00 94.56 163 ARG A C 1
ATOM 1315 O O . ARG A 1 163 ? 4.366 -11.053 17.473 1.00 94.56 163 ARG A O 1
ATOM 1322 N N . TYR A 1 164 ? 2.493 -9.841 17.706 1.00 94.06 164 TYR A N 1
ATOM 1323 C CA . TYR A 1 164 ? 3.169 -8.546 17.704 1.00 94.06 164 TYR A CA 1
ATOM 1324 C C . TYR A 1 164 ? 2.935 -7.784 18.998 1.00 94.06 164 TYR A C 1
ATOM 1326 O O . TYR A 1 164 ? 1.817 -7.677 19.483 1.00 94.06 164 TYR A O 1
ATOM 1334 N N . LYS A 1 165 ? 3.999 -7.154 19.501 1.00 87.12 165 LYS A N 1
ATOM 1335 C CA . LYS A 1 165 ? 3.948 -6.174 20.589 1.00 87.12 165 LYS A CA 1
ATOM 1336 C C . LYS A 1 165 ? 4.777 -4.945 20.218 1.00 87.12 165 LYS A C 1
ATOM 1338 O O . LYS A 1 165 ? 5.663 -5.011 19.361 1.00 87.12 165 LYS A O 1
ATOM 1343 N N . GLY A 1 166 ? 4.477 -3.812 20.849 1.00 89.19 166 GLY A N 1
ATOM 1344 C CA . GLY A 1 166 ? 5.174 -2.550 20.602 1.00 89.19 166 GLY A CA 1
ATOM 1345 C C . GLY A 1 166 ? 5.077 -2.093 19.141 1.00 89.19 166 GLY A C 1
ATOM 1346 O O . GLY A 1 166 ? 4.014 -2.166 18.527 1.00 89.19 166 GLY A O 1
ATOM 1347 N N . TYR A 1 167 ? 6.203 -1.646 18.576 1.00 92.06 167 TYR A N 1
ATOM 1348 C CA . TYR A 1 167 ? 6.261 -0.898 17.312 1.00 92.06 167 TYR A CA 1
ATOM 1349 C C . TYR A 1 167 ? 5.473 -1.514 16.145 1.00 92.06 167 TYR A C 1
ATOM 1351 O O . TYR A 1 167 ? 4.779 -0.785 15.437 1.00 92.06 167 TYR A O 1
ATOM 1359 N N . LEU A 1 168 ? 5.569 -2.829 15.921 1.00 94.38 168 LEU A N 1
ATOM 1360 C CA . LEU A 1 168 ? 4.911 -3.474 14.779 1.00 94.38 168 LEU A CA 1
ATOM 1361 C C . LEU A 1 168 ? 3.386 -3.476 14.914 1.00 94.38 168 LEU A C 1
ATOM 1363 O O . LEU A 1 168 ? 2.703 -3.144 13.946 1.00 94.38 168 LEU A O 1
ATOM 1367 N N . LEU A 1 169 ? 2.862 -3.773 16.108 1.00 94.94 169 LEU A N 1
ATOM 1368 C CA . LEU A 1 169 ? 1.422 -3.732 16.366 1.00 94.94 169 LEU A CA 1
ATOM 1369 C C . LEU A 1 169 ? 0.906 -2.294 16.288 1.00 94.94 169 LEU A C 1
ATOM 1371 O O . LEU A 1 169 ? -0.060 -2.025 15.583 1.00 94.94 169 LEU A O 1
ATOM 1375 N N . THR A 1 170 ? 1.609 -1.352 16.924 1.00 95.25 170 THR A N 1
ATOM 1376 C CA . THR A 1 170 ? 1.298 0.081 16.853 1.00 95.25 170 THR A CA 1
ATOM 1377 C C . THR A 1 170 ? 1.240 0.565 15.404 1.00 95.25 170 THR A C 1
ATOM 1379 O O . THR A 1 170 ? 0.310 1.261 15.005 1.00 95.25 170 THR A O 1
ATOM 1382 N N . ARG A 1 171 ? 2.217 0.174 14.579 1.00 94.94 171 ARG A N 1
ATOM 1383 C CA . ARG A 1 171 ? 2.261 0.569 13.172 1.00 94.94 171 ARG A CA 1
ATOM 1384 C C . ARG A 1 171 ? 1.139 -0.072 12.361 1.00 94.94 171 ARG A C 1
ATOM 1386 O O . ARG A 1 171 ? 0.558 0.613 11.525 1.00 94.94 171 ARG A O 1
ATOM 1393 N N . LEU A 1 172 ? 0.823 -1.340 12.612 1.00 95.88 172 LEU A N 1
ATOM 1394 C CA . LEU A 1 172 ? -0.294 -2.024 11.965 1.00 95.88 172 LEU A CA 1
ATOM 1395 C C . LEU A 1 172 ? -1.625 -1.328 12.288 1.00 95.88 172 LEU A C 1
ATOM 1397 O O . LEU A 1 172 ? -2.327 -0.918 11.367 1.00 95.88 172 LEU A O 1
ATOM 1401 N N . VAL A 1 173 ? -1.910 -1.104 13.577 1.00 95.88 173 VAL A N 1
ATOM 1402 C CA . VAL A 1 173 ? -3.113 -0.395 14.049 1.00 95.88 173 VAL A CA 1
ATOM 1403 C C . VAL A 1 173 ? -3.222 0.971 13.386 1.00 95.88 173 VAL A C 1
ATOM 1405 O O . VAL A 1 173 ? -4.260 1.284 12.813 1.00 95.88 173 VAL A O 1
ATOM 1408 N N . LYS A 1 174 ? -2.137 1.756 13.393 1.00 94.81 174 LYS A N 1
ATOM 1409 C CA . LYS A 1 174 ? -2.118 3.098 12.807 1.00 94.81 174 LYS A CA 1
ATOM 1410 C C . LYS A 1 174 ? -2.624 3.101 11.361 1.00 94.81 174 LYS A C 1
ATOM 1412 O O . LYS A 1 174 ? -3.598 3.770 11.044 1.00 94.81 174 LYS A O 1
ATOM 1417 N N . PHE A 1 175 ? -1.978 2.332 10.488 1.00 94.75 175 PHE A N 1
ATOM 1418 C CA . PHE A 1 175 ? -2.252 2.392 9.050 1.00 94.75 175 PHE A CA 1
ATOM 1419 C C . PHE A 1 175 ? -3.573 1.730 8.643 1.00 94.75 175 PHE A C 1
ATOM 1421 O O . PHE A 1 175 ? -4.135 2.101 7.611 1.00 94.75 175 PHE A O 1
ATOM 1428 N N . ILE A 1 176 ? -4.063 0.761 9.416 1.00 95.44 176 ILE A N 1
ATOM 1429 C CA . ILE A 1 176 ? -5.335 0.098 9.113 1.00 95.44 176 ILE A CA 1
ATOM 1430 C C . ILE A 1 176 ? -6.513 0.912 9.659 1.00 95.44 176 ILE A C 1
ATOM 1432 O O . ILE A 1 176 ? -7.525 1.029 8.974 1.00 95.44 176 ILE A O 1
ATOM 1436 N N . ALA A 1 177 ? -6.378 1.518 10.840 1.00 94.50 177 ALA A N 1
ATOM 1437 C CA . ALA A 1 177 ? -7.486 2.194 11.506 1.00 94.50 177 ALA A CA 1
ATOM 1438 C C . ALA A 1 177 ? -7.644 3.677 11.119 1.00 94.50 177 ALA A C 1
ATOM 1440 O O . ALA A 1 177 ? -8.758 4.176 11.152 1.00 94.50 177 ALA A O 1
ATOM 1441 N N . GLU A 1 178 ? -6.589 4.413 10.741 1.00 93.00 178 GLU A N 1
ATOM 1442 C CA . GLU A 1 178 ? -6.685 5.887 10.621 1.00 93.00 178 GLU A CA 1
ATOM 1443 C C . GLU A 1 178 ? -7.232 6.407 9.273 1.00 93.00 178 GLU A C 1
ATOM 1445 O O . GLU A 1 178 ? -7.639 7.562 9.164 1.00 93.00 178 GLU A O 1
ATOM 1450 N N . ASN A 1 179 ? -7.263 5.571 8.229 1.00 92.69 179 ASN A N 1
ATOM 1451 C CA . ASN A 1 179 ? -7.498 6.005 6.839 1.00 92.69 179 ASN A CA 1
ATOM 1452 C C . ASN A 1 179 ? -8.985 6.100 6.429 1.00 92.69 179 ASN A C 1
ATOM 1454 O O . ASN A 1 179 ? -9.330 6.053 5.237 1.00 92.69 179 ASN A O 1
ATOM 1458 N N . PHE A 1 180 ? -9.876 6.234 7.410 1.00 96.56 180 PHE A N 1
ATOM 1459 C CA . PHE A 1 180 ? -11.304 6.474 7.206 1.00 96.56 180 PHE A CA 1
ATOM 1460 C C . PHE A 1 180 ? -11.650 7.957 7.391 1.00 96.56 180 PHE A C 1
ATOM 1462 O O . PHE A 1 180 ? -10.848 8.752 7.880 1.00 96.56 180 PHE A O 1
ATOM 1469 N N . ALA A 1 181 ? -12.850 8.341 6.954 1.00 96.56 181 ALA A N 1
ATOM 1470 C CA . ALA A 1 181 ? -13.311 9.730 6.971 1.00 96.56 181 ALA A CA 1
ATOM 1471 C C . ALA A 1 181 ? -14.826 9.827 7.214 1.00 96.56 181 ALA A C 1
ATOM 1473 O O . ALA A 1 181 ? -15.504 10.628 6.576 1.00 96.56 181 ALA A O 1
ATOM 1474 N N . THR A 1 182 ? -15.374 8.962 8.073 1.00 96.38 182 THR A N 1
ATOM 1475 C CA . THR A 1 182 ? -16.793 8.997 8.462 1.00 96.38 182 THR A CA 1
ATOM 1476 C C . THR A 1 182 ? -16.933 8.735 9.956 1.00 96.38 182 THR A C 1
ATOM 1478 O O . THR A 1 182 ? -16.132 7.980 10.510 1.00 96.38 182 THR A O 1
ATOM 1481 N N . GLU A 1 183 ? -17.953 9.316 10.595 1.00 96.75 183 GLU A N 1
ATOM 1482 C CA . GLU A 1 183 ? -18.224 9.065 12.019 1.00 96.75 183 GLU A CA 1
ATOM 1483 C C . GLU A 1 183 ? -18.524 7.585 12.281 1.00 96.75 183 GLU A C 1
ATOM 1485 O O . GLU A 1 183 ? -17.974 7.010 13.208 1.00 96.75 183 GLU A O 1
ATOM 1490 N N . THR A 1 184 ? -19.286 6.925 11.403 1.00 97.31 184 THR A N 1
ATOM 1491 C CA . THR A 1 184 ? -19.581 5.489 11.529 1.00 97.31 184 THR A CA 1
ATOM 1492 C C . THR A 1 184 ? -18.310 4.639 11.567 1.00 97.31 184 THR A C 1
ATOM 1494 O O . THR A 1 184 ? -18.208 3.721 12.373 1.00 97.31 184 THR A O 1
ATOM 1497 N N . SER A 1 185 ? -17.305 4.957 10.742 1.00 97.06 185 SER A N 1
ATOM 1498 C CA . SER A 1 185 ? -16.010 4.266 10.810 1.00 97.06 185 SER A CA 1
ATOM 1499 C C . SER A 1 185 ? -15.256 4.567 12.109 1.00 97.06 185 SER A C 1
ATOM 1501 O O . SER A 1 185 ? -14.563 3.692 12.618 1.00 97.06 185 SER A O 1
ATOM 1503 N N . ALA A 1 186 ? -15.373 5.783 12.655 1.00 97.88 186 ALA A N 1
ATOM 1504 C CA . ALA A 1 186 ? -14.764 6.126 13.939 1.00 97.88 186 ALA A CA 1
ATOM 1505 C C . ALA A 1 186 ? -15.395 5.320 15.084 1.00 97.88 186 ALA A C 1
ATOM 1507 O O . ALA A 1 186 ? -14.668 4.751 15.895 1.00 97.88 186 ALA A O 1
ATOM 1508 N N . GLU A 1 187 ? -16.725 5.222 15.108 1.00 98.00 187 GLU A N 1
ATOM 1509 C CA . GLU A 1 187 ? -17.479 4.420 16.076 1.00 98.00 187 GLU A CA 1
ATOM 1510 C C . GLU A 1 187 ? -17.156 2.926 15.963 1.00 98.00 187 GLU A C 1
ATOM 1512 O O . GLU A 1 187 ? -16.979 2.264 16.984 1.00 98.00 187 GLU A O 1
ATOM 1517 N N . GLU A 1 188 ? -17.028 2.395 14.743 1.00 97.69 188 GLU A N 1
ATOM 1518 C CA . GLU A 1 188 ? -16.653 0.997 14.500 1.00 97.69 188 GLU A CA 1
ATOM 1519 C C . GLU A 1 188 ? -15.251 0.686 15.044 1.00 97.69 188 GLU A C 1
ATOM 1521 O O . GLU A 1 188 ? -15.075 -0.271 15.801 1.00 97.69 188 GLU A O 1
ATOM 1526 N N . VAL A 1 189 ? -14.258 1.518 14.708 1.00 97.69 189 VAL A N 1
ATOM 1527 C CA . VAL A 1 189 ? -12.874 1.370 15.188 1.00 97.69 189 VAL A CA 1
ATOM 1528 C C . VAL A 1 189 ? -12.812 1.496 16.711 1.00 97.69 189 VAL A C 1
ATOM 1530 O O . VAL A 1 189 ? -12.188 0.674 17.385 1.00 97.69 189 VAL A O 1
ATOM 1533 N N . GLU A 1 190 ? -13.473 2.510 17.271 1.00 97.44 190 GLU A N 1
ATOM 1534 C CA . GLU A 1 190 ? -13.516 2.747 18.712 1.00 97.44 190 GLU A CA 1
ATOM 1535 C C . GLU A 1 190 ? -14.208 1.594 19.454 1.00 97.44 190 GLU A C 1
ATOM 1537 O O . GLU A 1 190 ? -13.703 1.113 20.470 1.00 97.44 190 GLU A O 1
ATOM 1542 N N . GLY A 1 191 ? -15.346 1.125 18.940 1.00 97.62 191 GLY A N 1
ATOM 1543 C CA . GLY A 1 191 ? -16.108 0.013 19.497 1.00 97.62 191 GLY A CA 1
ATOM 1544 C C . GLY A 1 191 ? -15.319 -1.291 19.478 1.00 97.62 191 GLY A C 1
ATOM 1545 O O . GLY A 1 191 ? -15.275 -1.988 20.492 1.00 97.62 191 GLY A O 1
ATOM 1546 N N . PHE A 1 192 ? -14.630 -1.584 18.372 1.00 97.69 192 PHE A N 1
ATOM 1547 C CA . PHE A 1 192 ? -13.764 -2.753 18.268 1.00 97.69 192 PHE A CA 1
ATOM 1548 C C . PHE A 1 192 ? -12.687 -2.749 19.361 1.00 97.69 192 PHE A C 1
ATOM 1550 O O . PHE A 1 192 ? -12.585 -3.702 20.131 1.00 97.69 192 PHE A O 1
ATOM 1557 N N . PHE A 1 193 ? -11.920 -1.665 19.498 1.00 96.56 193 PHE A N 1
ATOM 1558 C CA . PHE A 1 193 ? -10.811 -1.620 20.454 1.00 96.56 193 PHE A CA 1
ATOM 1559 C C . PHE A 1 193 ? -11.240 -1.478 21.924 1.00 96.56 193 PHE A C 1
ATOM 1561 O O . PHE A 1 193 ? -10.463 -1.829 22.806 1.00 96.56 193 PHE A O 1
ATOM 1568 N N . LYS A 1 194 ? -12.474 -1.042 22.218 1.00 96.06 194 LYS A N 1
ATOM 1569 C CA . LYS A 1 194 ? -13.043 -1.088 23.583 1.00 96.06 194 LYS A CA 1
ATOM 1570 C C . LYS A 1 194 ? -13.281 -2.512 24.092 1.00 96.06 194 LYS A C 1
ATOM 1572 O O . LYS A 1 194 ? -13.309 -2.723 25.300 1.00 96.06 194 LYS A O 1
ATOM 1577 N N . LEU A 1 195 ? -13.483 -3.467 23.185 1.00 95.50 195 LEU A N 1
ATOM 1578 C CA . LEU A 1 195 ? -13.807 -4.859 23.512 1.00 95.50 195 LEU A CA 1
ATOM 1579 C C . LEU A 1 195 ? -12.580 -5.779 23.557 1.00 95.50 195 LEU A C 1
ATOM 1581 O O . LEU A 1 195 ? -12.720 -6.965 23.846 1.00 95.50 195 LEU A O 1
ATOM 1585 N N . HIS A 1 196 ? -11.387 -5.255 23.273 1.00 94.12 196 HIS A N 1
ATOM 1586 C CA . HIS A 1 196 ? -10.172 -6.046 23.119 1.00 94.12 196 HIS A CA 1
ATOM 1587 C C . HIS A 1 196 ? -9.020 -5.494 23.964 1.00 94.12 196 HIS A C 1
ATOM 1589 O O . HIS A 1 196 ? -8.944 -4.298 24.232 1.00 94.12 196 HIS A O 1
ATOM 1595 N N . ASP A 1 197 ? -8.096 -6.370 24.364 1.00 90.19 197 ASP A N 1
ATOM 1596 C CA . ASP A 1 197 ? -6.866 -5.951 25.039 1.00 90.19 197 ASP A CA 1
ATOM 1597 C C . ASP A 1 197 ? -5.940 -5.220 24.063 1.00 90.19 197 ASP A C 1
ATOM 1599 O O . ASP A 1 197 ? -5.352 -5.831 23.173 1.00 90.19 197 ASP A O 1
ATOM 1603 N N . ILE A 1 198 ? -5.804 -3.913 24.260 1.00 90.81 198 ILE A N 1
ATOM 1604 C CA . ILE A 1 198 ? -4.992 -3.019 23.433 1.00 90.81 198 ILE A CA 1
ATOM 1605 C C . ILE A 1 198 ? -3.707 -2.566 24.127 1.00 90.81 198 ILE A C 1
ATOM 1607 O O . ILE A 1 198 ? -3.133 -1.551 23.719 1.00 90.81 198 ILE A O 1
ATOM 1611 N N . SER A 1 199 ? -3.253 -3.302 25.148 1.00 89.88 199 SER A N 1
ATOM 1612 C CA . SER A 1 199 ? -2.063 -2.979 25.941 1.00 89.88 199 SER A CA 1
ATOM 1613 C C . SER A 1 199 ? -0.869 -2.572 25.065 1.00 89.88 199 SER A C 1
ATOM 1615 O O . SER A 1 199 ? -0.329 -3.372 24.295 1.00 89.88 199 SER A O 1
ATOM 1617 N N . GLY A 1 200 ? -0.444 -1.311 25.176 1.00 87.56 200 GLY A N 1
ATOM 1618 C CA . GLY A 1 200 ? 0.668 -0.732 24.411 1.00 87.56 200 GLY A CA 1
ATOM 1619 C C . GLY A 1 200 ? 0.294 -0.095 23.063 1.00 87.56 200 GLY A C 1
ATOM 1620 O O . GLY A 1 200 ? 1.182 0.354 22.331 1.00 87.56 200 GLY A O 1
ATOM 1621 N N . THR A 1 201 ? -0.992 -0.030 22.711 1.00 93.38 201 THR A N 1
ATOM 1622 C CA . THR A 1 201 ? -1.504 0.641 21.498 1.00 93.38 201 THR A CA 1
ATOM 1623 C C . THR A 1 201 ? -2.567 1.706 21.777 1.00 93.38 201 THR A C 1
ATOM 1625 O O . THR A 1 201 ? -3.016 2.370 20.843 1.00 93.38 201 THR A O 1
ATOM 1628 N N . GLU A 1 202 ? -2.902 1.960 23.042 1.00 95.12 202 GLU A N 1
ATOM 1629 C CA . GLU A 1 202 ? -3.987 2.836 23.506 1.00 95.12 202 GLU A CA 1
ATOM 163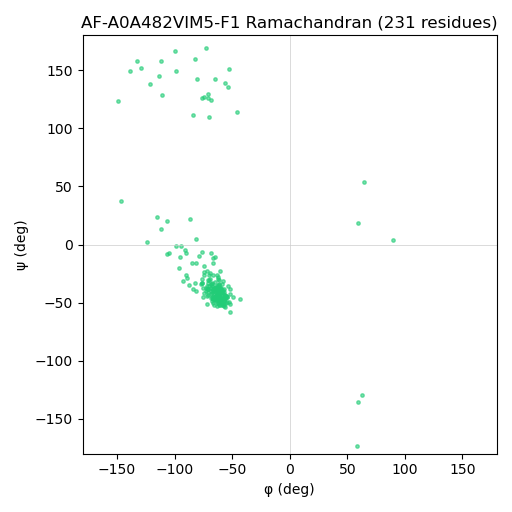0 C C . GLU A 1 202 ? -3.918 4.221 22.865 1.00 95.12 202 GLU A C 1
ATOM 1632 O O . GLU A 1 202 ? -4.878 4.692 22.255 1.00 95.12 202 GLU A O 1
ATOM 1637 N N . ARG A 1 203 ? -2.740 4.852 22.928 1.00 95.62 203 ARG A N 1
ATOM 1638 C CA . ARG A 1 203 ? -2.516 6.171 22.325 1.00 95.62 203 ARG A CA 1
ATOM 1639 C C . ARG A 1 203 ? -2.733 6.152 20.813 1.00 95.62 203 ARG A C 1
ATOM 1641 O O . ARG A 1 203 ? -3.250 7.112 20.258 1.00 95.62 203 ARG A O 1
ATOM 1648 N N . THR A 1 204 ? -2.310 5.086 20.140 1.00 96.31 204 THR A N 1
ATOM 1649 C CA . THR A 1 204 ? -2.437 4.990 18.679 1.00 96.31 204 THR A CA 1
ATOM 1650 C C . THR A 1 204 ? -3.878 4.760 18.264 1.00 96.31 204 THR A C 1
ATOM 1652 O O . THR A 1 204 ? -4.317 5.367 17.296 1.00 96.31 204 THR A O 1
ATOM 1655 N N . VAL A 1 205 ? -4.631 3.964 19.025 1.00 96.75 205 VAL A N 1
ATOM 1656 C CA . VAL A 1 205 ? -6.075 3.808 18.833 1.00 96.75 205 VAL A CA 1
ATOM 1657 C C . VAL A 1 205 ? -6.783 5.154 19.003 1.00 96.75 205 VAL A C 1
ATOM 1659 O O . VAL A 1 205 ? -7.522 5.563 18.113 1.00 96.75 205 VAL A O 1
ATOM 1662 N N . GLN A 1 206 ? -6.505 5.885 20.089 1.00 97.12 206 GLN A N 1
ATOM 1663 C CA . GLN A 1 206 ? -7.088 7.214 20.321 1.00 97.12 206 GLN A CA 1
ATOM 1664 C C . GLN A 1 206 ? -6.787 8.181 19.168 1.00 97.12 206 GLN A C 1
ATOM 1666 O O . GLN A 1 206 ? -7.696 8.817 18.640 1.00 97.12 206 GLN A O 1
ATOM 1671 N N . GLN A 1 207 ? -5.526 8.241 18.731 1.00 97.81 207 GLN A N 1
ATOM 1672 C CA . GLN A 1 207 ? -5.106 9.088 17.614 1.00 97.81 207 GLN A CA 1
ATOM 1673 C C . GLN A 1 207 ? -5.742 8.671 16.286 1.00 97.81 207 GLN A C 1
ATOM 1675 O O . GLN A 1 207 ? -6.094 9.541 15.493 1.00 97.81 207 GLN A O 1
ATOM 1680 N N . ALA A 1 208 ? -5.899 7.370 16.031 1.00 97.38 208 ALA A N 1
ATOM 1681 C CA . ALA A 1 208 ? -6.555 6.880 14.826 1.00 97.38 208 ALA A CA 1
ATOM 1682 C C . ALA A 1 208 ? -8.025 7.317 14.799 1.00 97.38 208 ALA A C 1
ATOM 1684 O O . ALA A 1 208 ? -8.457 7.913 13.818 1.00 97.38 208 ALA A O 1
ATOM 1685 N N . VAL A 1 209 ? -8.765 7.118 15.894 1.00 98.06 209 VAL A N 1
ATOM 1686 C CA . VAL A 1 209 ? -10.173 7.536 16.005 1.00 98.06 209 VAL A CA 1
ATOM 1687 C C . VAL A 1 209 ? -10.315 9.056 15.854 1.00 98.06 209 VAL A C 1
ATOM 1689 O O . VAL A 1 209 ? -11.156 9.523 15.085 1.00 98.06 209 VAL A O 1
ATOM 1692 N N . GLU A 1 210 ? -9.467 9.842 16.525 1.00 98.06 210 GLU A N 1
ATOM 1693 C CA . GLU A 1 210 ? -9.440 11.303 16.367 1.00 98.06 210 GLU A CA 1
ATOM 1694 C C . GLU A 1 210 ? -9.152 11.705 14.913 1.00 98.06 210 GLU A C 1
ATOM 1696 O O . GLU A 1 210 ? -9.845 12.552 14.352 1.00 98.06 210 GLU A O 1
ATOM 1701 N N . THR A 1 211 ? -8.189 11.045 14.266 1.00 98.12 211 THR A N 1
ATOM 1702 C CA . THR A 1 211 ? -7.831 11.290 12.862 1.00 98.12 211 THR A CA 1
ATOM 1703 C C . THR A 1 211 ? -9.003 11.016 11.923 1.00 98.12 211 THR A C 1
ATOM 1705 O O . THR A 1 211 ? -9.250 11.817 11.026 1.00 98.12 211 THR A O 1
ATOM 1708 N N . ILE A 1 212 ? -9.778 9.948 12.139 1.00 98.19 212 ILE A N 1
ATOM 1709 C CA . ILE A 1 212 ? -10.967 9.653 11.322 1.00 98.19 212 ILE A CA 1
ATOM 1710 C C . ILE A 1 212 ? -11.997 10.785 11.433 1.00 98.19 212 ILE A C 1
ATOM 1712 O O . ILE A 1 212 ? -12.532 11.239 10.417 1.00 98.19 212 ILE A O 1
ATOM 1716 N N . ARG A 1 213 ? -12.249 11.276 12.653 1.00 98.19 213 ARG A N 1
ATOM 1717 C CA . ARG A 1 213 ? -13.182 12.389 12.897 1.00 98.19 213 ARG A CA 1
ATOM 1718 C C . ARG A 1 213 ? -12.681 13.691 12.273 1.00 98.19 213 ARG A C 1
ATOM 1720 O O . ARG A 1 213 ? -13.450 14.390 11.612 1.00 98.19 213 ARG A O 1
ATOM 1727 N N . LEU A 1 214 ? -11.382 13.981 12.394 1.00 98.06 214 LEU A N 1
ATOM 1728 C CA . LEU A 1 214 ? -10.739 15.119 11.730 1.00 98.06 214 LEU A CA 1
ATOM 1729 C C . LEU A 1 214 ? -10.840 15.017 10.203 1.00 98.06 214 LEU A C 1
ATOM 1731 O O . LEU A 1 214 ? -11.182 16.004 9.555 1.00 98.06 214 LEU A O 1
ATOM 1735 N N . ASN A 1 215 ? -10.613 13.835 9.628 1.00 96.81 215 ASN A N 1
ATOM 1736 C CA . ASN A 1 215 ? -10.764 13.588 8.194 1.00 96.81 215 ASN A CA 1
ATOM 1737 C C . ASN A 1 215 ? -12.212 13.806 7.736 1.00 96.81 215 ASN A C 1
ATOM 1739 O O . ASN A 1 215 ? -12.430 14.412 6.689 1.00 96.81 215 ASN A O 1
ATOM 1743 N N . SER A 1 216 ? -13.194 13.349 8.520 1.00 97.31 216 SER A N 1
ATOM 1744 C CA . SER A 1 216 ? -14.623 13.560 8.251 1.00 97.31 216 SER A CA 1
ATOM 1745 C C . SER A 1 216 ? -14.976 15.053 8.245 1.00 97.31 216 SER A C 1
ATOM 1747 O O . SER A 1 216 ? -15.564 15.553 7.284 1.00 97.31 216 SER A O 1
ATOM 1749 N N . ALA A 1 217 ? -14.545 15.794 9.272 1.00 97.69 217 ALA A N 1
ATOM 1750 C CA . ALA A 1 217 ? -14.769 17.237 9.370 1.00 97.69 217 ALA A CA 1
ATOM 1751 C C . ALA A 1 217 ? -14.062 18.014 8.245 1.00 97.69 217 ALA A C 1
ATOM 1753 O O . ALA A 1 217 ? -14.637 18.929 7.654 1.00 97.69 217 ALA A O 1
ATOM 1754 N N . TRP A 1 218 ? -12.824 17.632 7.918 1.00 97.19 218 TRP A N 1
ATOM 1755 C CA . TRP A 1 218 ? -12.052 18.228 6.830 1.00 97.19 218 TRP A CA 1
ATOM 1756 C C . TRP A 1 218 ? -12.725 18.011 5.475 1.00 97.19 218 TRP A C 1
ATOM 1758 O O . TRP A 1 218 ? -12.887 18.960 4.707 1.00 97.19 218 TRP A O 1
ATOM 1768 N N . LEU A 1 219 ? -13.179 16.782 5.211 1.00 95.81 219 LEU A N 1
ATOM 1769 C CA . LEU A 1 219 ? -13.903 16.444 3.994 1.00 95.81 219 LEU A CA 1
ATOM 1770 C C . LEU A 1 219 ? -15.182 17.278 3.879 1.00 95.81 219 LEU A C 1
ATOM 1772 O O . LEU A 1 219 ? -15.418 17.872 2.831 1.00 95.81 219 LEU A O 1
ATOM 1776 N N . GLN A 1 220 ? -15.977 17.390 4.945 1.00 95.81 220 GLN A N 1
ATOM 1777 C CA . GLN A 1 220 ? -17.199 18.196 4.927 1.00 95.81 220 GLN A CA 1
ATOM 1778 C C . GLN A 1 220 ? -16.919 19.683 4.665 1.00 95.81 220 GLN A C 1
ATOM 1780 O O . GLN A 1 220 ? -17.628 20.309 3.880 1.00 95.81 220 GLN A O 1
ATOM 1785 N N . ARG A 1 221 ? -15.884 20.245 5.298 1.00 97.62 221 ARG A N 1
ATOM 1786 C CA . ARG A 1 221 ? -15.544 21.671 5.198 1.00 97.62 221 ARG A CA 1
ATOM 1787 C C . ARG A 1 221 ? -14.964 22.055 3.833 1.00 97.62 221 ARG A C 1
ATOM 1789 O O . ARG A 1 221 ? -15.350 23.079 3.277 1.00 97.62 221 ARG A O 1
ATOM 1796 N N . ASP A 1 222 ? -14.042 21.250 3.301 1.00 97.44 222 ASP A N 1
ATOM 1797 C CA . ASP A 1 222 ? -13.169 21.674 2.195 1.00 97.44 222 ASP A CA 1
ATOM 1798 C C . ASP A 1 222 ? -13.548 21.066 0.832 1.00 97.44 222 ASP A C 1
ATOM 1800 O O . ASP A 1 222 ? -12.995 21.479 -0.191 1.00 97.44 222 ASP A O 1
ATOM 1804 N N . THR A 1 223 ? -14.499 20.120 0.776 1.00 96.44 223 THR A N 1
ATOM 1805 C CA . THR A 1 223 ? -14.864 19.409 -0.469 1.00 96.44 223 THR A CA 1
ATOM 1806 C C . THR A 1 223 ? -15.200 20.353 -1.621 1.00 96.44 223 THR A C 1
ATOM 1808 O O . THR A 1 223 ? -14.668 20.180 -2.720 1.00 96.44 223 THR A O 1
ATOM 1811 N N . ASP A 1 224 ? -16.057 21.351 -1.401 1.00 97.31 224 ASP A N 1
ATOM 1812 C CA . ASP A 1 224 ? -16.520 22.220 -2.487 1.00 97.31 224 ASP A CA 1
ATOM 1813 C C . ASP A 1 224 ? -15.407 23.146 -2.986 1.00 97.31 224 ASP A C 1
ATOM 1815 O O . ASP A 1 224 ? -15.213 23.290 -4.195 1.00 97.31 224 ASP A O 1
ATOM 1819 N N . ALA A 1 225 ? -14.607 23.701 -2.072 1.00 97.44 225 ALA A N 1
ATOM 1820 C CA . ALA A 1 225 ? -13.460 24.533 -2.421 1.00 97.44 225 ALA A CA 1
ATOM 1821 C C . ALA A 1 225 ? -12.409 23.745 -3.220 1.00 97.44 225 ALA A C 1
ATOM 1823 O O . ALA A 1 225 ? -11.935 24.209 -4.262 1.00 97.44 225 ALA A O 1
ATOM 1824 N N . ILE A 1 226 ? -12.085 22.524 -2.779 1.00 96.56 226 ILE A N 1
ATOM 1825 C CA . ILE A 1 226 ? -11.146 21.636 -3.475 1.00 96.56 226 ILE A CA 1
ATOM 1826 C C . ILE A 1 226 ? -11.698 21.243 -4.847 1.00 96.56 226 ILE A C 1
ATOM 1828 O O . ILE A 1 226 ? -10.960 21.291 -5.834 1.00 96.56 226 ILE A O 1
ATOM 1832 N N . ARG A 1 227 ? -12.988 20.889 -4.939 1.00 96.44 227 ARG A N 1
ATOM 1833 C CA . ARG A 1 227 ? -13.637 20.549 -6.212 1.00 96.44 227 ARG A CA 1
ATOM 1834 C C . ARG A 1 227 ? -13.515 21.707 -7.197 1.00 96.44 227 ARG A C 1
ATOM 1836 O O . ARG A 1 227 ? -13.000 21.490 -8.289 1.00 96.44 227 ARG A O 1
ATOM 1843 N N . ASN A 1 228 ? -13.891 22.917 -6.786 1.00 96.69 228 ASN A N 1
ATOM 1844 C CA . ASN A 1 228 ? -13.843 24.114 -7.630 1.00 96.69 228 ASN A CA 1
ATOM 1845 C C . ASN A 1 228 ? -12.424 24.420 -8.125 1.00 96.69 228 ASN A C 1
ATOM 1847 O O . ASN A 1 228 ? -12.224 24.748 -9.297 1.00 96.69 228 ASN A O 1
ATOM 1851 N N . TYR A 1 229 ? -11.423 24.277 -7.254 1.00 96.25 229 TYR A N 1
ATOM 1852 C CA . TYR A 1 229 ? -10.028 24.467 -7.638 1.00 96.25 229 TYR A CA 1
ATOM 1853 C C . TYR A 1 229 ? -9.581 23.433 -8.680 1.00 96.25 229 TYR A C 1
ATOM 1855 O O . TYR A 1 229 ? -8.993 23.798 -9.699 1.00 96.25 229 TYR A O 1
ATOM 1863 N N . LEU A 1 230 ? -9.878 22.149 -8.447 1.00 94.75 230 LEU A N 1
ATOM 1864 C CA . LEU A 1 230 ? -9.457 21.049 -9.318 1.00 94.75 230 LEU A CA 1
ATOM 1865 C C . LEU A 1 230 ? -10.183 21.030 -10.666 1.00 94.75 230 LEU A C 1
ATOM 1867 O O . LEU A 1 230 ? -9.591 20.593 -11.649 1.00 94.75 230 LEU A O 1
ATOM 1871 N N . THR A 1 231 ? -11.435 21.486 -10.737 1.00 92.88 231 THR A N 1
ATOM 1872 C CA . THR A 1 231 ? -12.159 21.621 -12.013 1.00 92.88 231 THR A CA 1
ATOM 1873 C C . THR A 1 231 ? -11.673 22.813 -12.829 1.00 92.88 231 THR A C 1
ATOM 1875 O O . THR A 1 231 ? -11.809 22.808 -14.048 1.00 92.88 231 THR A O 1
ATOM 1878 N N . SER A 1 232 ? -11.076 23.812 -12.176 1.00 92.00 232 SER A N 1
ATOM 1879 C CA . SER A 1 232 ? -10.558 25.017 -12.832 1.00 92.00 232 SER A CA 1
ATOM 1880 C C . SER A 1 232 ? -9.081 24.909 -13.255 1.00 92.00 232 SER A C 1
ATOM 1882 O O . SER A 1 232 ? -8.579 25.841 -13.881 1.00 92.00 232 SER A O 1
ATOM 1884 N N . ASN A 1 233 ? -8.365 23.815 -12.921 1.00 85.81 233 ASN A N 1
ATOM 1885 C CA . ASN A 1 233 ? -6.902 23.677 -13.114 1.00 85.81 233 ASN A CA 1
ATOM 1886 C C . ASN A 1 233 ? -6.403 22.297 -13.613 1.00 85.81 233 ASN A C 1
ATOM 1888 O O . ASN A 1 233 ? -5.467 22.273 -14.456 1.00 85.81 233 ASN A O 1
#

Foldseek 3Di:
DLLVVLVVLCVVLDQDHDPPDDPVSLLVNQVSLLVNLVVPDPVSLVVLVVVVVCCLVVVDNRDPSNLLSSLLSPQQVPPDVSLVSLVVVLVPDPDPVSVLSSLLSQLSHPDLVSLLVSLVVLPDPSHDLLSSLSSLLSVCPDPSSLVVSLVSCLVCVVVLVVSDDAPSSLSSLQSNQQPAADLVSLCVLVVSVVVDDCVNNVVSSVVSSVNNPVNNVCCVPCVVVVVVVVVVD

Secondary structure (DSSP, 8-state):
-HHHHHHHHHHHH-SS--TT--HHHHHHHHHHHHHHHHTT-HHHHHHHHHHHHHHHTTSSPPPHHHHHHHHHHHHHHHHHHHHHHHHHHHHH--SHHHHHHHHHHHTT-S-HHHHHHHHHHHTSTTS-HHHHHHHHHHHHTSHHHHHHHHHHHHHTHHHHHHH--THHHHHHHHHHHSS--SHHHHHHHHHHHHTS--TTTHHHHHHHHHHHHHHHHHHHHHHHHHHHHHH--

Sequence (233 aa):
YQKKILKKVSKRLGWNPNSKETHLDTLLRGLVLGRLSWLDDDSTIEEAQRRFEAHVNSSQTLPADLRSACYKTVLRAGGQDVYDTLLKLYRAADLHEEKDRISRALGAARDSDILARVLKFAISEEVRAQDTVFVIISVAMSRVGRDLAWRFFVDNWTLFNDRYKGYLLTRLVKFIAENFATETSAEEVEGFFKLHDISGTERTVQQAVETIRLNSAWLQRDTDAIRNYLTSN

Radius of gyration: 19.38 Å; Cα contacts (8 Å, |Δi|>4): 260; chains: 1; bounding box: 45×44×48 Å

pLDDT: mean 95.06, std 3.15, range [79.44, 98.69]

Mean predicted aligned error: 3.54 Å